Protein AF-A0A4U1ESX0-F1 (afdb_monomer_lite)

Organism: Monodon monoceros (NCBI:txid40151)

pLDDT: mean 81.57, std 20.62, range [23.8, 97.75]

Foldseek 3Di:
DPPVPQQLADDPVVLVVLVVCLVVLLPDQEAEEELAAAPVCAPHVSLLSNQLNRLVSRQVSQPSNDDQFRHAYEYEYAQAHPPDLHGHDLNSCCSHVFNNLQQFHAEYEHDDDCPCVPDPVSVVVVVCSCLDSVLVSQQFQQVLQCLQLVLQQVLFWTKYFPDSPDPDTSGQDPQWDWDQPPVRRIHTHDDPVSSVVSNVSSVVTIWTRGDRQFDDRRRPDGDVCVVVVVDDPPDPPPPPPPPDDDDPDDDPPPPDPSSSSGYHYHYDDDDDD

Structure (mmCIF, N/CA/C/O backbone):
data_AF-A0A4U1ESX0-F1
#
_entry.id   AF-A0A4U1ESX0-F1
#
loop_
_atom_site.group_PDB
_atom_site.id
_atom_site.type_symbol
_atom_site.label_atom_id
_atom_site.label_alt_id
_atom_site.label_comp_id
_atom_site.label_asym_id
_atom_site.label_entity_id
_atom_site.label_seq_id
_atom_site.pdbx_PDB_ins_code
_atom_site.Cartn_x
_atom_site.Cartn_y
_atom_site.Cartn_z
_atom_site.occupancy
_atom_site.B_iso_or_equiv
_atom_site.auth_seq_id
_atom_site.auth_comp_id
_atom_site.auth_asym_id
_atom_site.auth_atom_id
_atom_site.pdbx_PDB_model_num
ATOM 1 N N . VAL A 1 1 ? -11.125 -20.740 3.601 1.00 57.16 1 VAL A N 1
ATOM 2 C CA . VAL A 1 1 ? -9.641 -20.743 3.659 1.00 57.16 1 VAL A CA 1
ATOM 3 C C . VAL A 1 1 ? -9.204 -21.792 4.667 1.00 57.16 1 VAL A C 1
ATOM 5 O O . VAL A 1 1 ? -9.626 -21.682 5.809 1.00 57.16 1 VAL A O 1
ATOM 8 N N . ASN A 1 2 ? -8.415 -22.804 4.280 1.00 61.84 2 ASN A N 1
ATOM 9 C CA . ASN A 1 2 ? -7.801 -23.701 5.267 1.00 61.84 2 ASN A CA 1
ATOM 10 C C . ASN A 1 2 ? -6.739 -22.900 6.048 1.00 61.84 2 ASN A C 1
ATOM 12 O O . ASN A 1 2 ? -5.761 -22.454 5.443 1.00 61.84 2 ASN A O 1
ATOM 16 N N . PRO A 1 3 ? -6.902 -22.684 7.364 1.00 61.53 3 PRO A N 1
ATOM 17 C CA . PRO A 1 3 ? -5.999 -21.831 8.126 1.00 61.53 3 PRO A CA 1
ATOM 18 C C . PRO A 1 3 ? -4.562 -22.371 8.215 1.00 61.53 3 PRO A C 1
ATOM 20 O O . PRO A 1 3 ? -3.657 -21.577 8.454 1.00 61.53 3 PRO A O 1
ATOM 23 N N . GLN A 1 4 ? -4.342 -23.677 8.057 1.00 68.19 4 GLN A N 1
ATOM 24 C CA . GLN A 1 4 ? -3.029 -24.315 8.235 1.00 68.19 4 GLN A CA 1
ATOM 25 C C . GLN A 1 4 ? -2.123 -24.160 7.002 1.00 68.19 4 GLN A C 1
ATOM 27 O O . GLN A 1 4 ? -0.908 -24.072 7.131 1.00 68.19 4 GLN A O 1
ATOM 32 N N . THR A 1 5 ? -2.704 -24.074 5.803 1.00 82.12 5 THR A N 1
ATOM 33 C CA . THR A 1 5 ? -1.959 -24.064 4.530 1.00 82.12 5 THR A CA 1
ATOM 34 C C . THR A 1 5 ? -2.026 -22.725 3.797 1.00 82.12 5 THR A C 1
ATOM 36 O O . THR A 1 5 ? -1.540 -22.599 2.675 1.00 82.12 5 THR A O 1
ATOM 39 N N . TYR A 1 6 ? -2.625 -21.702 4.412 1.00 86.62 6 TYR A N 1
ATOM 40 C CA . TYR A 1 6 ? -2.806 -20.407 3.768 1.00 86.62 6 TYR A CA 1
ATOM 41 C C . TYR A 1 6 ? -1.484 -19.640 3.634 1.00 86.62 6 TYR A C 1
ATOM 43 O O . TYR A 1 6 ? -0.959 -19.069 4.595 1.00 86.62 6 TYR A O 1
ATOM 51 N N . THR A 1 7 ? -0.960 -19.605 2.411 1.00 90.25 7 THR A N 1
ATOM 52 C CA . THR A 1 7 ? 0.259 -18.867 2.055 1.00 90.25 7 THR A CA 1
ATOM 53 C C . THR A 1 7 ? -0.024 -17.426 1.639 1.00 90.25 7 THR A C 1
ATOM 55 O O . THR A 1 7 ? 0.881 -16.605 1.695 1.00 90.25 7 THR A O 1
ATOM 58 N N . GLY A 1 8 ? -1.261 -17.119 1.236 1.00 91.25 8 GLY A N 1
ATOM 59 C CA . GLY A 1 8 ? -1.665 -15.843 0.638 1.00 91.25 8 GLY A CA 1
ATOM 60 C C . GLY A 1 8 ? -1.336 -15.700 -0.847 1.00 91.25 8 GLY A C 1
ATOM 61 O O . GLY A 1 8 ? -1.942 -14.858 -1.499 1.00 91.25 8 GLY A O 1
ATOM 62 N N . LYS A 1 9 ? -0.444 -16.535 -1.395 1.00 93.12 9 LYS A N 1
ATOM 63 C CA . LYS A 1 9 ? -0.059 -16.499 -2.811 1.00 93.12 9 LYS A CA 1
ATOM 64 C C . LYS A 1 9 ? -1.271 -16.703 -3.719 1.00 93.12 9 LYS A C 1
ATOM 66 O O . LYS A 1 9 ? -2.124 -17.546 -3.437 1.00 93.12 9 LYS A O 1
ATOM 71 N N . CYS A 1 10 ? -1.308 -15.960 -4.822 1.00 93.00 10 CYS A N 1
ATOM 72 C CA . CYS A 1 10 ? -2.262 -16.203 -5.897 1.00 93.00 10 CYS A CA 1
ATOM 73 C C . CYS A 1 10 ? -2.046 -17.619 -6.466 1.00 93.00 10 CYS A C 1
ATOM 75 O O . CYS A 1 10 ? -0.890 -18.006 -6.672 1.00 93.00 10 CYS A O 1
ATOM 77 N N . PRO A 1 11 ? -3.115 -18.404 -6.699 1.00 94.62 11 PRO A N 1
ATOM 78 C CA . PRO A 1 11 ? -3.005 -19.680 -7.401 1.00 94.62 11 PRO A CA 1
ATOM 79 C C . PRO A 1 11 ? -2.348 -19.503 -8.775 1.00 94.62 11 PRO A C 1
ATOM 81 O O . PRO A 1 11 ? -2.562 -18.485 -9.433 1.00 94.62 11 PRO A O 1
ATOM 84 N N . SER A 1 12 ? -1.572 -20.495 -9.223 1.00 94.69 12 SER A N 1
ATOM 85 C CA . SER A 1 12 ? -0.887 -20.457 -10.526 1.00 94.69 12 SER A CA 1
ATOM 86 C C . SER A 1 12 ? -1.850 -20.218 -11.682 1.00 94.69 12 SER A C 1
ATOM 88 O O . SER A 1 12 ? -1.549 -19.445 -12.585 1.00 94.69 12 SER A O 1
ATOM 90 N N . ASP A 1 13 ? -3.024 -20.838 -11.614 1.00 96.50 13 ASP A N 1
ATOM 91 C CA . ASP A 1 13 ? -4.015 -20.794 -12.685 1.00 96.50 13 ASP A CA 1
ATOM 92 C C . ASP A 1 13 ? -4.651 -19.402 -12.785 1.00 96.50 13 ASP A C 1
ATOM 94 O O . ASP A 1 13 ? -4.952 -18.945 -13.881 1.00 96.50 13 ASP A O 1
ATOM 98 N N . GLU A 1 14 ? -4.765 -18.681 -11.664 1.00 95.94 14 GLU A N 1
ATOM 99 C CA . GLU A 1 14 ? -5.244 -17.292 -11.632 1.00 95.94 14 GLU A CA 1
ATOM 100 C C . GLU A 1 14 ? -4.209 -16.334 -12.232 1.00 95.94 14 GLU A C 1
ATOM 102 O O . GLU A 1 14 ? -4.559 -15.461 -13.023 1.00 95.94 14 GLU A O 1
ATOM 107 N N . ILE A 1 15 ? -2.923 -16.523 -11.907 1.00 96.75 15 ILE A N 1
ATOM 108 C CA . ILE A 1 15 ? -1.820 -15.758 -12.514 1.00 96.75 15 ILE A CA 1
ATOM 109 C C . ILE A 1 15 ? -1.809 -15.991 -14.030 1.00 96.75 15 ILE A C 1
ATOM 111 O O . ILE A 1 15 ? -1.785 -15.034 -14.802 1.00 96.75 15 ILE A O 1
ATOM 115 N N . PHE A 1 16 ? -1.912 -17.253 -14.457 1.00 97.31 16 PHE A N 1
ATOM 116 C CA . PHE A 1 16 ? -1.978 -17.614 -15.869 1.00 97.31 16 PHE A CA 1
ATOM 117 C C . PHE A 1 16 ? -3.190 -16.983 -16.568 1.00 97.31 16 PHE A C 1
ATOM 119 O O . PHE A 1 16 ? -3.042 -16.398 -17.640 1.00 97.31 16 PHE A O 1
ATOM 126 N N . CYS A 1 17 ? -4.381 -17.044 -15.963 1.00 97.25 17 CYS A N 1
ATOM 127 C CA . CYS A 1 17 ? -5.576 -16.393 -16.503 1.00 97.25 17 CYS A CA 1
ATOM 128 C C . CYS A 1 17 ? -5.393 -14.875 -16.636 1.00 97.25 17 CYS A C 1
ATOM 130 O O . CYS A 1 17 ? -5.800 -14.302 -17.647 1.00 97.25 17 CYS A O 1
ATOM 132 N N . ASN A 1 18 ? -4.756 -14.222 -15.657 1.00 97.25 18 ASN A N 1
ATOM 133 C CA . ASN A 1 18 ? -4.463 -12.793 -15.738 1.00 97.25 18 ASN A CA 1
ATOM 134 C C . ASN A 1 18 ? -3.494 -12.469 -16.882 1.00 97.25 18 ASN A C 1
ATOM 136 O O . ASN A 1 18 ? -3.680 -11.453 -17.550 1.00 97.25 18 ASN A O 1
ATOM 140 N N . ASP A 1 19 ? -2.511 -13.326 -17.162 1.00 97.31 19 ASP A N 1
ATOM 141 C CA . ASP A 1 19 ? -1.578 -13.133 -18.282 1.00 97.31 19 ASP A CA 1
ATOM 142 C C . ASP A 1 19 ? -2.294 -13.189 -19.643 1.00 97.31 19 ASP A C 1
ATOM 144 O O . ASP A 1 19 ? -1.998 -12.400 -20.541 1.00 97.31 19 ASP A O 1
ATOM 148 N N . GLN A 1 20 ? -3.324 -14.034 -19.781 1.00 97.75 20 GLN A N 1
ATOM 149 C CA . GLN A 1 20 ? -4.147 -14.105 -21.002 1.00 97.75 20 GLN A CA 1
ATOM 150 C C . GLN A 1 20 ? -5.000 -12.845 -21.247 1.00 97.75 20 GLN A C 1
ATOM 152 O O . GLN A 1 20 ? -5.565 -12.660 -22.328 1.00 97.75 20 GLN A O 1
ATOM 157 N N . LEU A 1 21 ? -5.099 -11.948 -20.263 1.00 96.88 21 LEU A N 1
ATOM 158 C CA . LEU A 1 21 ? -5.862 -10.703 -20.350 1.00 96.88 21 LEU A CA 1
ATOM 159 C C . LEU A 1 21 ? -5.001 -9.490 -20.739 1.00 96.88 21 LEU A C 1
ATOM 161 O O . LEU A 1 21 ? -5.467 -8.357 -20.614 1.00 96.88 21 LEU A O 1
ATOM 165 N N . GLN A 1 22 ? -3.793 -9.701 -21.276 1.00 95.00 22 GLN A N 1
ATOM 166 C CA . GLN A 1 22 ? -2.883 -8.632 -21.714 1.00 95.00 22 GLN A CA 1
ATOM 167 C C . GLN A 1 22 ? -3.571 -7.551 -22.566 1.00 95.00 22 GLN A C 1
ATOM 169 O O . GLN A 1 22 ? -3.435 -6.358 -22.295 1.00 95.00 22 GLN A O 1
ATOM 174 N N . TRP A 1 23 ? -4.416 -7.959 -23.519 1.00 94.25 23 TRP A N 1
ATOM 175 C CA . TRP A 1 23 ? -5.188 -7.054 -24.384 1.00 94.25 23 TRP A CA 1
ATOM 176 C C . TRP A 1 23 ? -6.056 -6.042 -23.610 1.00 94.25 23 TRP A C 1
ATOM 178 O O . TRP A 1 23 ? -6.359 -4.951 -24.104 1.00 94.25 23 TRP A O 1
ATOM 188 N N . ARG A 1 24 ? -6.504 -6.412 -22.403 1.00 95.81 24 ARG A N 1
ATOM 189 C CA . ARG A 1 24 ? -7.303 -5.572 -21.507 1.00 95.81 24 ARG A CA 1
ATOM 190 C C . ARG A 1 24 ? -6.409 -4.631 -20.712 1.00 95.81 24 ARG A C 1
ATOM 192 O O . ARG A 1 24 ? -6.763 -3.464 -20.524 1.00 95.81 24 ARG A O 1
ATOM 199 N N . TRP A 1 25 ? -5.268 -5.126 -20.248 1.00 95.62 25 TRP A N 1
ATOM 200 C CA . TRP A 1 25 ? -4.316 -4.358 -19.451 1.00 95.62 25 TRP A CA 1
ATOM 201 C C . TRP A 1 25 ? -3.678 -3.236 -20.274 1.00 95.62 25 TRP A C 1
ATOM 203 O O . TRP A 1 25 ? -3.665 -2.096 -19.819 1.00 95.62 25 TRP A O 1
ATOM 213 N N . GLU A 1 26 ? -3.313 -3.500 -21.530 1.00 92.25 26 GLU A N 1
ATOM 214 C CA . GLU A 1 26 ? -2.752 -2.503 -22.461 1.00 92.25 26 GLU A CA 1
ATOM 215 C C . GLU A 1 26 ? -3.690 -1.316 -22.721 1.00 92.25 26 GLU A C 1
ATOM 217 O O . GLU A 1 26 ? -3.260 -0.166 -22.865 1.00 92.25 26 GLU A O 1
ATOM 222 N N . LYS A 1 27 ? -5.000 -1.587 -22.753 1.00 93.25 27 LYS A N 1
ATOM 223 C CA . LYS A 1 27 ? -6.049 -0.572 -22.941 1.00 93.25 27 LYS A CA 1
ATOM 224 C C . LYS A 1 27 ? -6.427 0.147 -21.646 1.00 93.25 27 LYS A C 1
ATOM 226 O O . LYS A 1 27 ? -7.145 1.150 -21.688 1.00 93.25 27 LYS A O 1
ATOM 231 N N . SER A 1 28 ? -5.978 -0.356 -20.500 1.00 92.69 28 SER A N 1
ATOM 232 C CA . SER A 1 28 ? -6.287 0.215 -19.194 1.00 92.69 28 SER A CA 1
ATOM 2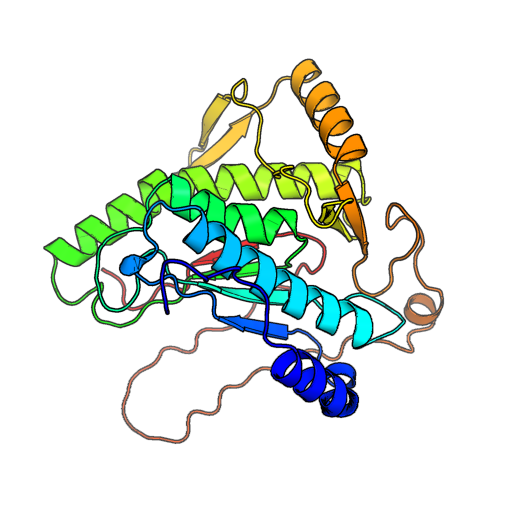33 C C . SER A 1 28 ? -5.412 1.434 -18.899 1.00 92.69 28 SER A C 1
ATOM 235 O O . SER A 1 28 ? -4.305 1.587 -19.406 1.00 92.69 28 SER A O 1
ATOM 237 N N . ARG A 1 29 ? -5.926 2.335 -18.057 1.00 90.31 29 ARG A N 1
ATOM 238 C CA . ARG A 1 29 ? -5.183 3.513 -17.553 1.00 90.31 29 ARG A CA 1
ATOM 239 C C . ARG A 1 29 ? -4.937 3.488 -16.057 1.00 90.31 29 ARG A C 1
ATOM 241 O O . ARG A 1 29 ? -4.254 4.355 -15.525 1.00 90.31 29 ARG A O 1
ATOM 248 N N . ALA A 1 30 ? -5.565 2.534 -15.396 1.00 93.25 30 ALA A N 1
ATOM 249 C CA . ALA A 1 30 ? -5.446 2.244 -13.989 1.00 93.25 30 ALA A CA 1
ATOM 250 C C . ALA A 1 30 ? -5.978 0.831 -13.767 1.00 93.25 30 ALA A C 1
ATOM 252 O O . ALA A 1 30 ? -6.850 0.377 -14.515 1.00 93.25 30 ALA A O 1
ATOM 253 N N . LEU A 1 31 ? -5.488 0.174 -12.725 1.00 94.94 31 LEU A N 1
ATOM 254 C CA . LEU A 1 31 ? -6.052 -1.079 -12.240 1.00 94.94 31 LEU A CA 1
ATOM 255 C C . LEU A 1 31 ? -6.822 -0.807 -10.957 1.00 94.94 31 LEU A C 1
ATOM 257 O O . LEU A 1 31 ? -6.369 -0.038 -10.112 1.00 94.94 31 LEU A O 1
ATOM 261 N N . TYR A 1 32 ? -7.971 -1.453 -10.810 1.00 93.62 32 TYR A N 1
ATOM 262 C CA . TYR A 1 32 ? -8.797 -1.366 -9.614 1.00 93.62 32 TYR A CA 1
ATOM 263 C C . TYR A 1 32 ? -8.918 -2.757 -9.012 1.00 93.62 32 TYR A C 1
ATOM 265 O O . TYR A 1 32 ? -9.360 -3.683 -9.689 1.00 93.62 32 TYR A O 1
ATOM 273 N N . THR A 1 33 ? -8.526 -2.911 -7.752 1.00 93.19 33 THR A N 1
ATOM 274 C CA . THR A 1 33 ? -8.585 -4.201 -7.056 1.00 93.19 33 THR A CA 1
ATOM 275 C C . THR A 1 33 ? -9.196 -4.043 -5.671 1.00 93.19 33 THR A C 1
ATOM 277 O O . THR A 1 33 ? -9.046 -3.001 -5.036 1.00 93.19 33 THR A O 1
ATOM 280 N N . SER A 1 34 ? -9.921 -5.054 -5.202 1.00 92.12 34 SER A N 1
ATOM 281 C CA . SER A 1 34 ? -10.582 -5.039 -3.895 1.00 92.12 34 SER A CA 1
ATOM 282 C C . SER A 1 34 ? -9.755 -5.788 -2.848 1.00 92.12 34 SER A C 1
ATOM 284 O O . SER A 1 34 ? -9.338 -6.932 -3.058 1.00 92.12 34 SER A O 1
ATOM 286 N N . MET A 1 35 ? -9.538 -5.137 -1.705 1.00 91.38 35 MET A N 1
ATOM 287 C CA . MET A 1 35 ? -8.799 -5.642 -0.540 1.00 91.38 35 MET A CA 1
ATOM 288 C C . MET A 1 35 ? -9.654 -5.537 0.724 1.00 91.38 35 MET A C 1
ATOM 290 O O . MET A 1 35 ? -9.236 -4.982 1.737 1.00 91.38 35 MET A O 1
ATOM 294 N N . TYR A 1 36 ? -10.885 -6.037 0.660 1.00 92.50 36 TYR A N 1
ATOM 295 C CA . TYR A 1 36 ? -11.751 -6.075 1.832 1.00 92.50 36 TYR A CA 1
ATOM 296 C C . TYR A 1 36 ? -11.303 -7.198 2.763 1.00 92.50 36 TYR A C 1
ATOM 298 O O . TYR A 1 36 ? -11.247 -8.360 2.358 1.00 92.50 36 TYR A O 1
ATOM 306 N N . LEU A 1 37 ? -10.951 -6.840 3.996 1.00 93.62 37 LEU A N 1
ATOM 307 C CA . LEU A 1 37 ? -10.395 -7.782 4.954 1.00 93.62 37 LEU A CA 1
ATOM 308 C C . LEU A 1 37 ? -11.515 -8.467 5.742 1.00 93.62 37 LEU A C 1
ATOM 310 O O . LEU A 1 37 ? -12.340 -7.810 6.376 1.00 93.62 37 LEU A O 1
ATOM 314 N N . ASP A 1 38 ? -11.537 -9.796 5.713 1.00 92.44 38 ASP A N 1
ATOM 315 C CA . ASP A 1 38 ? -12.465 -10.588 6.517 1.00 92.44 38 ASP A CA 1
ATOM 316 C C . ASP A 1 38 ? -12.028 -10.616 7.989 1.00 92.44 38 ASP A C 1
ATOM 318 O O . ASP A 1 38 ? -10.837 -10.724 8.298 1.00 92.44 38 ASP A O 1
ATOM 322 N N . LYS A 1 39 ? -12.995 -10.556 8.908 1.00 92.25 39 LYS A N 1
ATOM 323 C CA . LYS A 1 39 ? -12.750 -10.595 10.355 1.00 92.25 39 LYS A CA 1
ATOM 324 C C . LYS A 1 39 ? -12.034 -11.871 10.797 1.00 92.25 39 LYS A C 1
ATOM 326 O O . LYS A 1 39 ? -11.294 -11.830 11.775 1.00 92.25 39 LYS A O 1
ATOM 331 N N . ILE A 1 40 ? -12.186 -12.985 10.078 1.00 91.44 40 ILE A N 1
ATOM 332 C CA . ILE A 1 40 ? -11.454 -14.229 10.364 1.00 91.44 40 ILE A CA 1
ATOM 333 C C . ILE A 1 40 ? -9.928 -14.056 10.268 1.00 91.44 40 ILE A C 1
ATOM 335 O O . ILE A 1 40 ? -9.179 -14.844 10.842 1.00 91.44 40 ILE A O 1
ATOM 339 N N . LEU A 1 41 ? -9.458 -13.033 9.544 1.00 92.94 41 LEU A N 1
ATOM 340 C CA . LEU A 1 41 ? -8.039 -12.718 9.379 1.00 92.94 41 LEU A CA 1
ATOM 341 C C . LEU A 1 41 ? -7.538 -11.655 10.361 1.00 92.94 41 LEU A C 1
ATOM 343 O O . LEU A 1 41 ? -6.341 -11.365 10.341 1.00 92.94 41 LEU A O 1
ATOM 347 N N . LYS A 1 42 ? -8.415 -11.095 11.203 1.00 95.06 42 LYS A N 1
ATOM 348 C CA . LYS A 1 42 ? -8.115 -9.984 12.111 1.00 95.06 42 LYS A CA 1
ATOM 349 C C . LYS A 1 42 ? -6.799 -10.186 12.867 1.00 95.06 42 LYS A C 1
ATOM 351 O O . LYS A 1 42 ? -6.619 -11.217 13.513 1.00 95.06 42 LYS A O 1
ATOM 356 N N . SER A 1 43 ? -5.938 -9.167 12.837 1.00 95.75 43 SER A N 1
ATOM 357 C CA . SER A 1 43 ? -4.692 -9.088 13.608 1.00 95.75 43 SER A CA 1
ATOM 358 C C . SER A 1 43 ? -3.844 -10.353 13.476 1.00 95.75 43 SER A C 1
ATOM 360 O O . SER A 1 43 ? -3.445 -10.986 14.453 1.00 95.75 43 SER A O 1
ATOM 362 N N . SER A 1 44 ? -3.651 -10.791 12.233 1.00 94.94 44 SER A N 1
ATOM 363 C CA . SER A 1 44 ? -2.884 -11.994 11.945 1.00 94.94 44 SER A CA 1
ATOM 364 C C . SER A 1 44 ? -1.953 -11.794 10.761 1.00 94.94 44 SER A C 1
ATOM 366 O O . SER A 1 44 ? -2.256 -11.074 9.810 1.00 94.94 44 SER A O 1
ATOM 368 N N . LEU A 1 45 ? -0.862 -12.560 10.736 1.00 93.56 45 LEU A N 1
ATOM 369 C CA . LEU A 1 45 ? 0.033 -12.624 9.575 1.00 93.56 45 LEU A CA 1
ATOM 370 C C . LEU A 1 45 ? -0.678 -13.082 8.291 1.00 93.56 45 LEU A C 1
ATOM 372 O O . LEU A 1 45 ? -0.159 -12.900 7.192 1.00 93.56 45 LEU A O 1
ATOM 376 N N . LYS A 1 46 ? -1.864 -13.692 8.397 1.00 94.06 46 LYS A N 1
ATOM 377 C CA . LYS A 1 46 ? -2.667 -14.072 7.231 1.00 94.06 46 LYS A CA 1
ATOM 378 C C . LYS A 1 46 ? -3.348 -12.863 6.598 1.00 94.06 46 LYS A C 1
ATOM 380 O O . LYS A 1 46 ? -3.478 -12.862 5.380 1.00 94.06 46 LYS A O 1
ATOM 385 N N . ALA A 1 47 ? -3.722 -11.844 7.376 1.00 95.31 47 ALA A N 1
ATOM 386 C CA . ALA A 1 47 ? -4.183 -10.568 6.828 1.00 95.31 47 ALA A CA 1
ATOM 387 C C . ALA A 1 47 ? -3.078 -9.904 6.003 1.00 95.31 47 ALA A C 1
ATOM 389 O O . ALA A 1 47 ? -3.317 -9.543 4.852 1.00 95.31 47 ALA A O 1
ATOM 390 N N . LEU A 1 48 ? -1.854 -9.849 6.545 1.00 95.31 48 LEU A N 1
ATOM 391 C CA . LEU A 1 48 ? -0.687 -9.358 5.810 1.00 95.31 48 LEU A CA 1
ATOM 392 C C . LEU A 1 48 ? -0.489 -10.126 4.503 1.00 95.31 48 LEU A C 1
ATOM 394 O O . LEU A 1 48 ? -0.464 -9.523 3.438 1.00 95.31 48 LEU A O 1
ATOM 398 N N . LYS A 1 49 ? -0.417 -11.460 4.564 1.00 94.62 49 LYS A N 1
ATOM 399 C CA . LYS A 1 49 ? -0.243 -12.306 3.372 1.00 94.62 49 LYS A CA 1
ATOM 400 C C . LYS A 1 49 ? -1.360 -12.106 2.343 1.00 94.62 49 LYS A C 1
ATOM 402 O O . LYS A 1 49 ? -1.073 -12.037 1.152 1.00 94.62 49 LYS A O 1
ATOM 407 N N . PHE A 1 50 ? -2.614 -12.003 2.790 1.00 95.12 50 PHE A N 1
ATOM 408 C CA . PHE A 1 50 ? -3.768 -11.758 1.922 1.00 95.12 50 PHE A CA 1
ATOM 409 C C . PHE A 1 50 ? -3.608 -10.461 1.125 1.00 95.12 50 PHE A C 1
ATOM 411 O O . PHE A 1 50 ? -3.786 -10.472 -0.092 1.00 95.12 50 PHE A O 1
ATOM 418 N N . VAL A 1 51 ? -3.252 -9.360 1.791 1.00 95.69 51 VAL A N 1
ATOM 419 C CA . VAL A 1 51 ? -3.063 -8.067 1.124 1.00 95.69 51 VAL A CA 1
ATOM 420 C C . VAL A 1 51 ? -1.796 -8.085 0.273 1.00 95.69 51 VAL A C 1
ATOM 422 O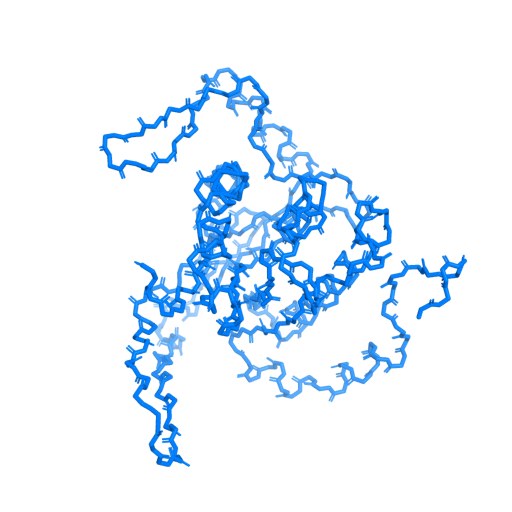 O . VAL A 1 51 ? -1.869 -7.792 -0.917 1.00 95.69 51 VAL A O 1
ATOM 425 N N . HIS A 1 52 ? -0.662 -8.487 0.851 1.00 95.62 52 HIS A N 1
ATOM 426 C CA . HIS A 1 52 ? 0.654 -8.483 0.212 1.00 95.62 52 HIS A CA 1
ATOM 427 C C . HIS A 1 52 ? 0.616 -9.132 -1.175 1.00 95.62 52 HIS A C 1
ATOM 429 O O . HIS A 1 52 ? 0.934 -8.495 -2.177 1.00 95.62 52 HIS A O 1
ATOM 435 N N . TYR A 1 53 ? 0.158 -10.382 -1.271 1.00 95.44 53 TYR A N 1
ATOM 436 C CA . TYR A 1 53 ? 0.192 -11.107 -2.541 1.00 95.44 53 TYR A CA 1
ATOM 437 C C . TYR A 1 53 ? -0.816 -10.589 -3.567 1.00 95.44 53 TYR A C 1
ATOM 439 O O . TYR A 1 53 ? -0.510 -10.575 -4.758 1.00 95.44 53 TYR A O 1
ATOM 447 N N . ARG A 1 54 ? -1.985 -10.102 -3.137 1.00 96.06 54 ARG A N 1
ATOM 448 C CA . ARG A 1 54 ? -2.962 -9.508 -4.060 1.00 96.06 54 ARG A CA 1
ATOM 449 C C . ARG A 1 54 ? -2.486 -8.166 -4.615 1.00 96.06 54 ARG A C 1
ATOM 451 O O . ARG A 1 54 ? -2.701 -7.882 -5.792 1.00 96.06 54 ARG A O 1
ATOM 458 N N . VAL A 1 55 ? -1.832 -7.346 -3.790 1.00 95.94 55 VAL A N 1
ATOM 459 C CA . VAL A 1 55 ? -1.238 -6.082 -4.244 1.00 95.94 55 VAL A CA 1
ATOM 460 C C . VAL A 1 55 ? -0.058 -6.351 -5.163 1.00 95.94 55 VAL A C 1
ATOM 462 O O . VAL A 1 55 ? 0.046 -5.710 -6.202 1.00 95.94 55 VAL A O 1
ATOM 465 N N . ARG A 1 56 ? 0.787 -7.335 -4.844 1.00 95.31 56 ARG A N 1
ATOM 466 C CA . ARG A 1 56 ? 1.895 -7.723 -5.722 1.00 95.31 56 ARG A CA 1
ATOM 467 C C . ARG A 1 56 ? 1.428 -8.220 -7.077 1.00 95.31 56 ARG A C 1
ATOM 469 O O . ARG A 1 56 ? 2.020 -7.827 -8.074 1.00 95.31 56 ARG A O 1
ATOM 476 N N . GLU A 1 57 ? 0.359 -9.007 -7.131 1.00 96.94 57 GLU A N 1
ATOM 477 C CA . GLU A 1 57 ? -0.206 -9.412 -8.417 1.00 96.94 57 GLU A CA 1
ATOM 478 C C . GLU A 1 57 ? -0.748 -8.206 -9.193 1.00 96.94 57 GLU A C 1
ATOM 480 O O . GLU A 1 57 ? -0.451 -8.048 -10.373 1.00 96.94 57 GLU A O 1
ATOM 485 N N . ALA A 1 58 ? -1.457 -7.286 -8.532 1.00 96.81 58 ALA A N 1
ATOM 486 C CA . ALA A 1 58 ? -1.922 -6.065 -9.186 1.00 96.81 58 ALA A CA 1
ATOM 487 C C . ALA A 1 58 ? -0.760 -5.199 -9.712 1.00 96.81 58 ALA A C 1
ATOM 489 O O . ALA A 1 58 ? -0.852 -4.659 -10.812 1.00 96.81 58 ALA A O 1
ATOM 490 N N . MET A 1 59 ? 0.338 -5.085 -8.960 1.00 95.31 59 MET A N 1
ATOM 491 C CA . MET A 1 59 ? 1.536 -4.357 -9.390 1.00 95.31 59 MET A CA 1
ATOM 492 C C . MET A 1 59 ? 2.255 -5.069 -10.543 1.00 95.31 59 MET A C 1
ATOM 494 O O . MET A 1 59 ? 2.630 -4.406 -11.505 1.00 95.31 59 MET A O 1
ATOM 498 N N . ARG A 1 60 ? 2.354 -6.405 -10.521 1.00 95.81 60 ARG A N 1
ATOM 499 C CA . ARG A 1 60 ? 2.907 -7.199 -11.631 1.00 95.81 60 ARG A CA 1
ATOM 500 C C . ARG A 1 60 ? 2.127 -6.966 -12.925 1.00 95.81 60 ARG A C 1
ATOM 502 O O . ARG A 1 60 ? 2.727 -6.710 -13.965 1.00 95.81 60 ARG A O 1
ATOM 509 N N . ILE A 1 61 ? 0.794 -6.996 -12.858 1.00 97.06 61 ILE A N 1
ATOM 510 C CA . ILE A 1 61 ? -0.060 -6.679 -14.011 1.00 97.06 61 ILE A CA 1
ATOM 511 C C . ILE A 1 61 ? 0.122 -5.219 -14.440 1.00 97.06 61 ILE A C 1
ATOM 513 O O . ILE A 1 61 ? 0.180 -4.945 -15.634 1.00 97.06 61 ILE A O 1
ATOM 517 N N . ALA A 1 62 ? 0.258 -4.278 -13.502 1.00 94.88 62 ALA A N 1
ATOM 518 C CA . ALA A 1 62 ? 0.471 -2.865 -13.820 1.00 94.88 62 ALA A CA 1
ATOM 519 C C . ALA A 1 62 ? 1.797 -2.596 -14.547 1.00 94.88 62 ALA A C 1
ATOM 521 O O . ALA A 1 62 ? 1.846 -1.699 -15.389 1.00 94.88 62 ALA A O 1
ATOM 522 N N . GLU A 1 63 ? 2.847 -3.344 -14.207 1.00 92.69 63 GLU A N 1
ATOM 523 C CA . GLU A 1 63 ? 4.163 -3.295 -14.853 1.00 92.69 63 GLU A CA 1
ATOM 524 C C . GLU A 1 63 ? 4.152 -3.980 -16.223 1.00 92.69 63 GLU A C 1
ATOM 526 O O . GLU A 1 63 ? 4.749 -3.477 -17.168 1.00 92.69 63 GLU A O 1
ATOM 531 N N . MET A 1 64 ? 3.442 -5.103 -16.357 1.00 93.88 64 MET A N 1
ATOM 532 C CA . MET A 1 64 ? 3.332 -5.849 -17.616 1.00 93.88 64 MET A CA 1
ATOM 533 C C . MET A 1 64 ? 2.388 -5.185 -18.630 1.00 93.88 64 MET A C 1
ATOM 535 O O . MET A 1 64 ? 2.522 -5.384 -19.838 1.00 93.88 64 MET A O 1
ATOM 539 N N . ALA A 1 65 ? 1.429 -4.387 -18.158 1.00 93.25 65 ALA A N 1
ATOM 540 C CA . ALA A 1 65 ? 0.414 -3.768 -19.000 1.00 93.25 65 ALA A CA 1
ATOM 541 C C . ALA A 1 65 ? 0.998 -2.857 -20.086 1.00 93.25 65 ALA A C 1
ATOM 543 O O . ALA A 1 65 ? 0.394 -2.726 -21.150 1.00 93.25 65 ALA A O 1
ATOM 544 N N . ARG A 1 66 ? 2.115 -2.169 -19.810 1.00 85.06 66 ARG A N 1
ATOM 545 C CA . ARG A 1 66 ? 2.723 -1.202 -20.731 1.00 85.06 66 ARG A CA 1
ATOM 546 C C . ARG A 1 66 ? 4.234 -1.093 -20.529 1.00 85.06 66 ARG A C 1
ATOM 548 O O . ARG A 1 66 ? 4.739 -1.297 -19.434 1.00 85.06 66 ARG A O 1
ATOM 555 N N . HIS A 1 67 ? 4.948 -0.690 -21.578 1.00 82.69 67 HIS A N 1
ATOM 556 C CA . HIS A 1 67 ? 6.406 -0.511 -21.539 1.00 82.69 67 HIS A CA 1
ATOM 557 C C . HIS A 1 67 ? 6.857 0.908 -21.155 1.00 82.69 67 HIS A C 1
ATOM 559 O O . HIS A 1 67 ? 8.019 1.111 -20.815 1.00 82.69 67 HIS A O 1
ATOM 565 N N . ASP A 1 68 ? 5.967 1.898 -21.247 1.00 80.06 68 ASP A N 1
ATOM 566 C CA . ASP A 1 68 ? 6.277 3.322 -21.080 1.00 80.06 68 ASP A CA 1
ATOM 567 C C . ASP A 1 68 ? 6.164 3.805 -19.626 1.00 80.06 68 ASP A C 1
ATOM 569 O O . ASP A 1 68 ? 6.910 4.693 -19.212 1.00 80.06 68 ASP A O 1
ATOM 573 N N . TYR A 1 69 ? 5.239 3.245 -18.842 1.00 85.19 69 TYR A N 1
ATOM 574 C CA . TYR A 1 69 ? 5.102 3.506 -17.407 1.00 85.19 69 TYR A CA 1
ATOM 575 C C . TYR A 1 69 ? 4.282 2.414 -16.711 1.00 85.19 69 TYR A C 1
ATOM 577 O O . TYR A 1 69 ? 3.469 1.729 -17.329 1.00 85.19 69 TYR A O 1
ATOM 585 N N . VAL A 1 70 ? 4.436 2.321 -15.388 1.00 89.81 70 VAL A N 1
ATOM 586 C CA . VAL A 1 70 ? 3.646 1.414 -14.544 1.00 89.81 70 VAL A CA 1
ATOM 587 C C . VAL A 1 70 ? 2.258 2.004 -14.304 1.00 89.81 70 VAL A C 1
ATOM 589 O O . VAL A 1 70 ? 2.136 3.120 -13.779 1.00 89.81 70 VAL A O 1
ATOM 592 N N . LEU A 1 71 ? 1.202 1.256 -14.640 1.00 90.88 71 LEU A N 1
ATOM 593 C CA . LEU A 1 71 ? -0.169 1.719 -14.418 1.00 90.88 71 LEU A CA 1
ATOM 594 C C . LEU A 1 71 ? -0.416 2.059 -12.933 1.00 90.88 71 LEU A C 1
ATOM 596 O O . LEU A 1 71 ? 0.039 1.350 -12.033 1.00 90.88 71 LEU A O 1
ATOM 600 N N . PRO A 1 72 ? -1.165 3.131 -12.623 1.00 93.50 72 PRO A N 1
ATOM 601 C CA . PRO A 1 72 ? -1.585 3.382 -11.253 1.00 93.50 72 PRO A CA 1
ATOM 602 C C . PRO A 1 72 ? -2.540 2.275 -10.782 1.00 93.50 72 PRO A C 1
ATOM 604 O O . PRO A 1 72 ? -3.569 2.017 -11.408 1.00 93.50 72 PRO A O 1
ATOM 607 N N . VAL A 1 73 ? -2.211 1.649 -9.653 1.00 95.19 73 VAL A N 1
ATOM 608 C CA . VAL A 1 73 ? -3.085 0.685 -8.972 1.00 95.19 73 VAL A CA 1
ATOM 609 C C . VAL A 1 73 ? -3.879 1.401 -7.885 1.00 95.19 73 VAL A C 1
ATOM 611 O O . VAL A 1 73 ? -3.310 2.070 -7.014 1.00 95.19 73 VAL A O 1
ATOM 614 N N . PHE A 1 74 ? -5.197 1.253 -7.941 1.00 94.81 74 PHE A N 1
ATOM 615 C CA . PHE A 1 74 ? -6.150 1.768 -6.974 1.00 94.81 74 PHE A CA 1
ATOM 616 C C . PHE A 1 74 ? -6.800 0.614 -6.219 1.00 94.81 74 PHE A C 1
ATOM 618 O O . PHE A 1 74 ? -7.335 -0.323 -6.810 1.00 94.81 74 PHE A O 1
ATOM 625 N N . ILE A 1 75 ? -6.752 0.686 -4.896 1.00 94.62 75 ILE A N 1
ATOM 626 C CA . ILE A 1 75 ? -7.286 -0.354 -4.027 1.00 94.62 75 ILE A CA 1
ATOM 627 C C . ILE A 1 75 ? -8.588 0.123 -3.411 1.00 94.62 75 ILE A C 1
ATOM 629 O O . ILE A 1 75 ? -8.609 1.107 -2.676 1.00 94.62 75 ILE A O 1
ATOM 633 N N . PHE A 1 76 ? -9.662 -0.613 -3.660 1.00 92.06 76 PHE A N 1
ATOM 634 C CA . PHE A 1 76 ? -10.874 -0.506 -2.867 1.00 92.06 76 PHE A CA 1
ATOM 635 C C . PHE A 1 76 ? -10.669 -1.250 -1.554 1.00 92.06 76 PHE A C 1
ATOM 637 O O . PHE A 1 76 ? -10.403 -2.453 -1.542 1.00 92.06 76 PHE A O 1
ATOM 644 N N . SER A 1 77 ? -10.793 -0.530 -0.446 1.00 91.06 77 SER A N 1
ATOM 645 C CA . SER A 1 77 ? -10.722 -1.092 0.899 1.00 91.06 77 SER A CA 1
ATOM 646 C C . SER A 1 77 ? -11.862 -0.554 1.763 1.00 91.06 77 SER A C 1
ATOM 648 O O . SER A 1 77 ? -12.636 0.301 1.329 1.00 91.06 77 SER A O 1
ATOM 650 N N . ARG A 1 78 ? -11.969 -1.086 2.976 1.00 88.50 78 ARG A N 1
ATOM 651 C CA . ARG A 1 78 ? -12.964 -0.733 3.983 1.00 88.50 78 ARG A CA 1
ATOM 652 C C . ARG A 1 78 ? -12.258 -0.328 5.273 1.00 88.50 78 ARG A C 1
ATOM 654 O O . ARG A 1 78 ? -11.330 -1.028 5.677 1.00 88.50 78 ARG A O 1
ATOM 661 N N . PRO A 1 79 ? -12.647 0.766 5.946 1.00 88.25 79 PRO A N 1
ATOM 662 C CA . PRO A 1 79 ? -12.253 1.022 7.331 1.00 88.25 79 PRO A CA 1
ATOM 663 C C . PRO A 1 79 ? -12.732 -0.040 8.337 1.00 88.25 79 PRO A C 1
ATOM 665 O O . PRO A 1 79 ? -12.237 -0.049 9.466 1.00 88.25 79 PRO A O 1
ATOM 668 N N . PHE A 1 80 ? -13.657 -0.922 7.946 1.00 89.69 80 PHE A N 1
ATOM 669 C CA . PHE A 1 80 ? -14.224 -1.986 8.781 1.00 89.69 80 PHE A CA 1
ATOM 670 C C . PHE A 1 80 ? -13.999 -3.373 8.164 1.00 89.69 80 PHE A C 1
ATOM 672 O O . PHE A 1 80 ? -13.808 -3.504 6.952 1.00 89.69 80 PHE A O 1
ATOM 679 N N . TYR A 1 81 ? -14.025 -4.426 8.983 1.00 91.88 81 TYR A N 1
ATOM 680 C CA . TYR A 1 81 ? -13.952 -5.791 8.454 1.00 91.88 81 TYR A CA 1
ATOM 681 C C . TYR A 1 81 ? -15.230 -6.153 7.677 1.00 91.88 81 TYR A C 1
ATOM 683 O O . TYR A 1 81 ? -16.315 -5.626 7.925 1.00 91.88 81 TYR A O 1
ATOM 691 N N . LEU A 1 82 ? -15.120 -7.099 6.741 1.00 88.50 82 LEU A N 1
ATOM 692 C CA . LEU A 1 82 ? -16.261 -7.570 5.954 1.00 88.50 82 LEU A CA 1
ATOM 693 C C . LEU A 1 82 ? -17.431 -8.036 6.831 1.00 88.50 82 LEU A C 1
ATOM 695 O O . LEU A 1 82 ? -17.248 -8.715 7.842 1.00 88.50 82 LEU A O 1
ATOM 699 N N . HIS A 1 83 ? -18.642 -7.686 6.387 1.00 82.00 83 HIS A N 1
ATOM 700 C CA . HIS A 1 83 ? -19.916 -8.076 7.000 1.00 82.00 83 HIS A CA 1
ATOM 701 C C . HIS A 1 83 ? -20.059 -7.679 8.478 1.00 82.00 83 HIS A C 1
ATOM 703 O O . HIS A 1 83 ? -20.815 -8.300 9.221 1.00 82.00 83 HIS A O 1
ATOM 709 N N . ASN A 1 84 ? -19.334 -6.649 8.922 1.00 79.69 84 ASN A N 1
ATOM 710 C CA . ASN A 1 84 ? -19.486 -6.086 10.255 1.00 79.69 84 ASN A CA 1
ATOM 711 C C . ASN A 1 84 ? -19.111 -4.593 10.302 1.00 79.69 84 ASN A C 1
ATOM 713 O O . ASN A 1 84 ? -18.575 -4.019 9.354 1.00 79.69 84 ASN A O 1
ATOM 717 N N . ILE A 1 85 ? -19.419 -3.968 11.439 1.00 83.94 85 ILE A N 1
ATOM 718 C CA . ILE A 1 85 ? -19.095 -2.566 11.750 1.00 83.94 85 ILE A CA 1
ATOM 719 C C . ILE A 1 85 ? -17.873 -2.437 12.666 1.00 83.94 85 ILE A C 1
ATOM 721 O O . ILE A 1 85 ? -17.631 -1.388 13.262 1.00 83.94 85 ILE A O 1
ATOM 725 N N . GLU A 1 86 ? -17.114 -3.519 12.833 1.00 90.62 86 GLU A N 1
ATOM 726 C CA . GLU A 1 86 ? -15.916 -3.508 13.654 1.00 90.62 86 GLU A CA 1
ATOM 727 C C . GLU A 1 86 ? -14.773 -2.878 12.865 1.00 90.62 86 GLU A C 1
ATOM 729 O O . GLU A 1 86 ? -14.423 -3.322 11.771 1.00 90.62 86 GLU A O 1
ATOM 734 N N . ALA A 1 87 ? -14.213 -1.807 13.419 1.00 91.94 87 ALA A N 1
ATOM 735 C CA . ALA A 1 87 ? -13.143 -1.070 12.772 1.00 91.94 87 ALA A CA 1
ATOM 736 C C . ALA A 1 87 ? -11.868 -1.912 12.691 1.00 91.94 87 ALA A C 1
ATOM 738 O O . ALA A 1 87 ? -11.564 -2.678 13.612 1.00 91.94 87 ALA A O 1
ATOM 739 N N . LEU A 1 88 ? -11.104 -1.729 11.612 1.00 94.69 88 LEU A N 1
ATOM 740 C CA . LEU A 1 88 ? -9.801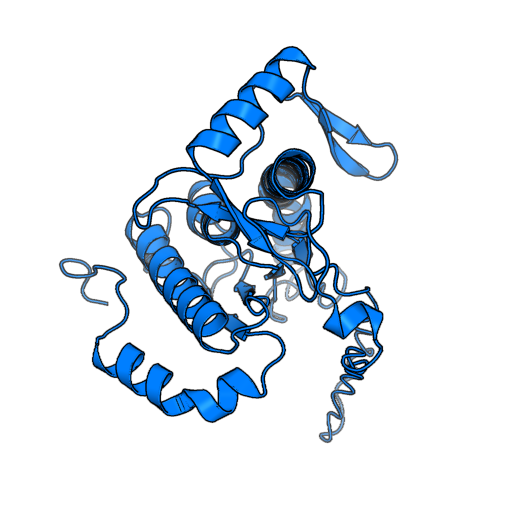 -2.370 11.471 1.00 94.69 88 LEU A CA 1
ATOM 741 C C . LEU A 1 88 ? -8.902 -2.027 12.664 1.00 94.69 88 LEU A C 1
ATOM 743 O O . LEU A 1 88 ? -8.820 -0.873 13.101 1.00 94.69 88 LEU A O 1
ATOM 747 N N . SER A 1 89 ? -8.207 -3.040 13.183 1.00 96.38 89 SER A N 1
ATOM 748 C CA . SER A 1 89 ? -7.204 -2.840 14.225 1.00 96.38 89 SER A CA 1
ATOM 749 C C . SER A 1 89 ? -6.045 -1.980 13.707 1.00 96.38 89 SER A C 1
ATOM 751 O O . SER A 1 89 ? -5.828 -1.841 12.503 1.00 96.38 89 SER A O 1
ATOM 753 N N . GLN A 1 90 ? -5.254 -1.409 14.619 1.00 95.75 90 GLN A N 1
ATOM 754 C CA . GLN A 1 90 ? -4.056 -0.655 14.232 1.00 95.75 90 GLN A CA 1
ATOM 755 C C . GLN A 1 90 ? -3.075 -1.516 13.421 1.00 95.75 90 GLN A C 1
ATOM 757 O O . GLN A 1 90 ? -2.427 -1.015 12.506 1.00 95.75 90 GLN A O 1
ATOM 762 N N . GLU A 1 91 ? -2.986 -2.801 13.752 1.00 97.12 91 GLU A N 1
ATOM 763 C CA . GLU A 1 91 ? -2.184 -3.787 13.036 1.00 97.12 91 GLU A CA 1
ATOM 764 C C . GLU A 1 91 ? -2.735 -4.038 11.628 1.00 97.12 91 GLU A C 1
ATOM 766 O O . GLU A 1 91 ? -1.985 -3.991 10.658 1.00 97.12 91 GLU A O 1
ATOM 771 N N . ASP A 1 92 ? -4.050 -4.192 11.472 1.00 97.19 92 ASP A N 1
ATOM 772 C CA . ASP A 1 92 ? -4.632 -4.415 10.149 1.00 97.19 92 ASP A CA 1
ATOM 773 C C . ASP A 1 92 ? -4.670 -3.154 9.285 1.00 97.19 92 ASP A C 1
ATOM 775 O O . ASP A 1 92 ? -4.619 -3.260 8.062 1.00 97.19 92 ASP A O 1
ATOM 779 N N . LEU A 1 93 ? -4.655 -1.951 9.869 1.00 96.44 93 LEU A N 1
ATOM 780 C CA . LEU A 1 93 ? -4.345 -0.727 9.122 1.00 96.44 93 LEU A CA 1
ATOM 781 C C . LEU A 1 93 ? -2.925 -0.782 8.535 1.00 96.44 93 LEU A C 1
ATOM 783 O O . LEU A 1 93 ? -2.718 -0.349 7.400 1.00 96.44 93 LEU A O 1
ATOM 787 N N . VAL A 1 94 ? -1.961 -1.357 9.264 1.00 96.94 94 VAL A N 1
ATOM 788 C CA . VAL A 1 94 ? -0.603 -1.591 8.749 1.00 96.94 94 VAL A CA 1
ATOM 789 C C . VAL A 1 94 ? -0.603 -2.647 7.653 1.00 96.94 94 VAL A C 1
ATOM 791 O O . VAL A 1 94 ? -0.090 -2.376 6.569 1.00 96.94 94 VAL A O 1
ATOM 794 N N . HIS A 1 95 ? -1.245 -3.791 7.880 1.00 96.50 95 HIS A N 1
ATOM 795 C CA . HIS A 1 95 ? -1.332 -4.869 6.895 1.00 96.50 95 HIS A CA 1
ATOM 796 C C . HIS A 1 95 ? -2.128 -4.503 5.637 1.00 96.50 95 HIS A C 1
ATOM 798 O O . HIS A 1 95 ? -1.939 -5.135 4.606 1.00 96.50 95 HIS A O 1
ATOM 804 N N . THR A 1 96 ? -3.016 -3.507 5.697 1.00 95.88 96 THR A N 1
ATOM 805 C CA . THR A 1 96 ? -3.810 -3.047 4.547 1.00 95.88 96 THR A CA 1
ATOM 806 C C . THR A 1 96 ? -3.204 -1.797 3.914 1.00 95.88 96 THR A C 1
ATOM 808 O O . THR A 1 96 ? -2.571 -1.866 2.861 1.00 95.88 96 THR A O 1
ATOM 811 N N . VAL A 1 97 ? -3.383 -0.639 4.552 1.00 95.88 97 VAL A N 1
ATOM 812 C CA . VAL A 1 97 ? -2.976 0.671 4.033 1.00 95.88 97 VAL A CA 1
ATOM 813 C C . VAL A 1 97 ? -1.457 0.802 3.991 1.00 95.88 97 VAL A C 1
ATOM 815 O O . VAL A 1 97 ? -0.919 1.286 2.996 1.00 95.88 97 VAL A O 1
ATOM 818 N N . GLY A 1 98 ? -0.767 0.361 5.045 1.00 96.06 98 GLY A N 1
ATOM 819 C CA . GLY A 1 98 ? 0.693 0.411 5.114 1.00 96.06 98 GLY A CA 1
ATOM 820 C C . GLY A 1 98 ? 1.352 -0.458 4.053 1.00 96.06 98 GLY A C 1
ATOM 821 O O . GLY A 1 98 ? 2.201 0.027 3.308 1.00 96.06 98 GLY A O 1
ATOM 822 N N . GLU A 1 99 ? 0.921 -1.713 3.971 1.00 96.88 99 GLU A N 1
ATOM 823 C CA . GLU A 1 99 ? 1.463 -2.709 3.047 1.00 96.88 99 GLU A CA 1
ATOM 824 C C . GLU A 1 99 ? 1.297 -2.256 1.607 1.00 96.88 99 GLU A C 1
ATOM 826 O O . GLU A 1 99 ? 2.243 -2.204 0.823 1.00 96.88 99 GLU A O 1
ATOM 831 N N . SER A 1 100 ? 0.086 -1.825 1.277 1.00 96.19 100 SER A N 1
ATOM 832 C CA . SER A 1 100 ? -0.213 -1.442 -0.086 1.00 96.19 100 SER A CA 1
ATOM 833 C C . SER A 1 100 ? 0.560 -0.176 -0.500 1.00 96.19 100 SER A C 1
ATOM 835 O O . SER A 1 100 ? 1.007 -0.073 -1.643 1.00 96.19 100 SER A O 1
ATOM 837 N N . ALA A 1 101 ? 0.793 0.765 0.428 1.00 96.12 101 ALA A N 1
ATOM 838 C CA . ALA A 1 101 ? 1.617 1.948 0.176 1.00 96.12 101 ALA A CA 1
ATOM 839 C C . ALA A 1 101 ? 3.094 1.581 -0.013 1.00 96.12 101 ALA A C 1
ATOM 841 O O . ALA A 1 101 ? 3.746 2.131 -0.899 1.00 96.12 101 ALA A O 1
ATOM 842 N N . ALA A 1 102 ? 3.609 0.646 0.789 1.00 96.69 102 ALA A N 1
ATOM 843 C CA . ALA A 1 102 ? 4.979 0.161 0.673 1.00 96.69 102 ALA A CA 1
ATOM 844 C C . ALA A 1 102 ? 5.231 -0.546 -0.670 1.00 96.69 102 ALA A C 1
ATOM 846 O O . ALA A 1 102 ? 6.305 -0.398 -1.246 1.00 96.69 102 ALA A O 1
ATOM 847 N N . LEU A 1 103 ? 4.226 -1.233 -1.215 1.00 96.19 103 LEU A N 1
ATOM 848 C CA . LEU A 1 103 ? 4.281 -1.896 -2.522 1.00 96.19 103 LEU A CA 1
ATOM 849 C C . LEU A 1 103 ? 4.081 -0.949 -3.725 1.00 96.19 103 LEU A C 1
ATOM 851 O O . LEU A 1 103 ? 4.034 -1.404 -4.864 1.00 96.19 103 LEU A O 1
ATOM 855 N N . GLY A 1 104 ? 3.981 0.369 -3.514 1.00 94.56 104 GLY A N 1
ATOM 856 C CA . GLY A 1 104 ? 3.978 1.354 -4.605 1.00 94.56 104 GLY A CA 1
ATOM 857 C C . GLY A 1 104 ? 2.618 1.624 -5.258 1.00 94.56 104 GLY A C 1
ATOM 858 O O . GLY A 1 104 ? 2.559 2.230 -6.342 1.00 94.56 104 GLY A O 1
ATOM 859 N N . MET A 1 105 ? 1.515 1.236 -4.606 1.00 94.25 105 MET A N 1
ATOM 860 C CA . MET A 1 105 ? 0.168 1.569 -5.080 1.00 94.25 105 MET A CA 1
ATOM 861 C C . MET A 1 105 ? -0.031 3.088 -5.222 1.00 94.25 105 MET A C 1
ATOM 863 O O . MET A 1 105 ? 0.611 3.896 -4.545 1.00 94.25 105 MET A O 1
ATOM 867 N N . ALA A 1 106 ? -0.988 3.498 -6.054 1.00 93.88 106 ALA A N 1
ATOM 868 C CA . ALA A 1 106 ? -1.282 4.913 -6.263 1.00 93.88 106 ALA A CA 1
ATOM 869 C C . ALA A 1 106 ? -2.316 5.468 -5.272 1.00 93.88 106 ALA A C 1
ATOM 871 O O . ALA A 1 106 ? -2.162 6.588 -4.784 1.00 93.88 106 ALA A O 1
ATOM 872 N N . ARG A 1 107 ? -3.379 4.719 -4.961 1.00 91.62 107 ARG A N 1
ATOM 873 C CA . ARG A 1 107 ? -4.447 5.202 -4.071 1.00 91.62 107 ARG A CA 1
ATOM 874 C C . ARG A 1 107 ? -5.151 4.060 -3.354 1.00 91.62 107 ARG A C 1
ATOM 876 O O . ARG A 1 107 ? -5.359 3.009 -3.950 1.00 91.62 107 ARG A O 1
ATOM 883 N N . ILE A 1 108 ? -5.595 4.312 -2.126 1.00 92.56 108 ILE A N 1
ATOM 884 C CA . ILE A 1 108 ? -6.677 3.544 -1.503 1.00 92.56 108 ILE A CA 1
ATOM 885 C C . ILE A 1 108 ? -7.942 4.382 -1.502 1.00 92.56 108 ILE A C 1
ATOM 887 O O . ILE A 1 108 ? -7.930 5.544 -1.098 1.00 92.56 108 ILE A O 1
ATOM 891 N N . ILE A 1 109 ? -9.022 3.754 -1.937 1.00 90.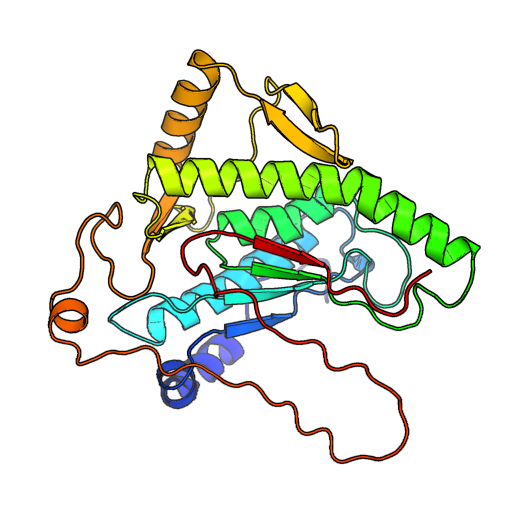19 109 ILE A N 1
ATOM 892 C CA . ILE A 1 109 ? -10.378 4.265 -1.909 1.00 90.19 109 ILE A CA 1
ATOM 893 C C . ILE A 1 109 ? -11.100 3.493 -0.811 1.00 90.19 109 ILE A C 1
ATOM 895 O O . ILE A 1 109 ? -11.368 2.298 -0.943 1.00 90.19 109 ILE A O 1
ATOM 899 N N . LEU A 1 110 ? -11.372 4.177 0.294 1.00 86.44 110 LEU A N 1
ATOM 900 C CA . LEU A 1 110 ? -12.191 3.653 1.373 1.00 86.44 110 LEU A CA 1
ATOM 901 C C . LEU A 1 110 ? -13.656 3.831 0.983 1.00 86.44 110 LEU A C 1
ATOM 903 O O . LEU A 1 110 ? -14.153 4.958 0.924 1.00 86.44 110 LEU A O 1
ATOM 907 N N . TRP A 1 111 ? -14.296 2.711 0.654 1.00 78.25 111 TRP A N 1
ATOM 908 C CA . TRP A 1 111 ? -15.687 2.628 0.221 1.00 78.25 111 TRP A CA 1
ATOM 909 C C . TRP A 1 111 ? -16.509 1.919 1.286 1.00 78.25 111 TRP A C 1
ATOM 911 O O . TRP A 1 111 ? -16.104 0.860 1.760 1.00 78.25 111 TRP A O 1
ATOM 921 N N . GLU A 1 112 ? -17.671 2.470 1.626 1.00 71.44 112 GLU A N 1
ATOM 922 C CA . GLU A 1 112 ? -18.582 1.859 2.589 1.00 71.44 112 GLU A CA 1
ATOM 923 C C . GLU A 1 112 ? -20.033 1.872 2.113 1.00 71.44 112 GLU A C 1
ATOM 925 O O . GLU A 1 112 ? -20.433 2.710 1.302 1.00 71.44 112 GLU A O 1
ATOM 930 N N . GLY A 1 113 ? -20.796 0.900 2.615 1.00 69.56 113 GLY A N 1
ATOM 931 C CA . GLY A 1 113 ? -22.229 0.756 2.370 1.00 69.56 113 GLY A CA 1
ATOM 932 C C . GLY A 1 113 ? -23.085 1.654 3.269 1.00 69.56 113 GLY A C 1
ATOM 933 O O . GLY A 1 113 ? -22.582 2.519 3.987 1.00 69.56 113 GLY A O 1
ATOM 934 N N . TYR A 1 114 ? -24.402 1.478 3.214 1.00 69.50 114 TYR A N 1
ATOM 935 C CA . TYR A 1 114 ? -25.341 2.294 3.991 1.00 69.50 114 TYR A CA 1
ATOM 936 C C . TYR A 1 114 ? -25.363 1.917 5.480 1.00 69.50 114 TYR A C 1
ATOM 938 O O . TYR A 1 114 ? -25.667 2.775 6.311 1.00 69.50 114 TYR A O 1
ATOM 946 N N . GLU A 1 115 ? -24.937 0.693 5.815 1.00 70.56 115 GLU A N 1
ATOM 947 C CA . GLU A 1 115 ? -25.058 0.066 7.139 1.00 70.56 115 GLU A CA 1
ATOM 948 C C . GLU A 1 115 ? -24.350 0.859 8.256 1.00 70.56 115 GLU A C 1
ATOM 950 O O . GLU A 1 115 ? -24.645 0.739 9.445 1.00 70.56 115 GLU A O 1
ATOM 955 N N . TYR A 1 116 ? -23.411 1.723 7.872 1.00 70.62 116 TYR A N 1
ATOM 956 C CA . TYR A 1 116 ? -22.609 2.572 8.756 1.00 70.62 116 TYR A CA 1
ATOM 957 C C . TYR A 1 116 ? -23.326 3.851 9.201 1.00 70.62 116 TYR A C 1
ATOM 959 O O . TYR A 1 116 ? -22.843 4.556 10.088 1.00 70.62 116 TYR A O 1
ATOM 967 N N . SER A 1 117 ? -24.474 4.143 8.589 1.00 74.62 117 SER A N 1
ATOM 968 C CA . SER A 1 117 ? -25.338 5.287 8.893 1.00 74.62 117 SER A CA 1
ATOM 969 C C . SER A 1 117 ? -26.721 4.879 9.417 1.00 74.62 117 SER A C 1
ATOM 971 O O . SER A 1 117 ? -27.568 5.744 9.619 1.00 74.62 117 SER A O 1
ATOM 973 N N . ASP A 1 118 ? -26.935 3.584 9.678 1.00 79.38 118 ASP A N 1
ATOM 974 C CA . ASP A 1 118 ? -28.243 3.025 10.058 1.00 79.38 118 ASP A CA 1
ATOM 975 C C . ASP A 1 118 ? -28.726 3.468 11.444 1.00 79.38 118 ASP A C 1
ATOM 977 O O . ASP A 1 118 ? -29.926 3.509 11.708 1.00 79.38 118 ASP A O 1
ATOM 981 N N . SER A 1 119 ? -27.802 3.819 12.340 1.00 84.00 119 SER A N 1
ATOM 982 C CA . SER A 1 119 ? -28.124 4.379 13.652 1.00 84.00 119 SER A CA 1
ATOM 983 C C . SER A 1 119 ? -27.173 5.510 14.023 1.00 84.00 119 SER A C 1
ATOM 985 O O . SER A 1 119 ? -26.039 5.600 13.533 1.00 84.00 119 SER A O 1
ATOM 987 N N . LYS A 1 120 ? -27.624 6.368 14.942 1.00 86.56 120 LYS A N 1
ATOM 988 C CA . LYS A 1 120 ? -26.808 7.450 15.500 1.00 86.56 120 LYS A CA 1
ATOM 989 C C . LYS A 1 120 ? -25.560 6.889 16.183 1.00 86.56 120 LYS A C 1
ATOM 991 O O . LYS A 1 120 ? -24.473 7.440 16.035 1.00 86.56 120 LYS A O 1
ATOM 996 N N . GLU A 1 121 ? -25.709 5.784 16.900 1.00 85.69 121 GLU A N 1
ATOM 997 C CA . GLU A 1 121 ? -24.649 5.114 17.646 1.00 85.69 121 GLU A CA 1
ATOM 998 C C . GLU A 1 121 ? -23.582 4.549 16.701 1.00 85.69 121 GLU A C 1
ATOM 1000 O O . GLU A 1 121 ? -22.390 4.815 16.888 1.00 85.69 121 GLU A O 1
ATOM 1005 N N . THR A 1 122 ? -24.004 3.839 15.647 1.00 82.94 122 THR A N 1
ATOM 1006 C CA . THR A 1 122 ? -23.098 3.318 14.612 1.00 82.94 122 THR A CA 1
ATOM 1007 C C . THR A 1 122 ? -22.353 4.463 13.941 1.00 82.94 122 THR A C 1
ATOM 1009 O O . THR A 1 122 ? -21.125 4.418 13.839 1.00 82.94 122 THR A O 1
ATOM 1012 N N . CYS A 1 123 ? -23.057 5.536 13.573 1.00 83.69 123 CYS A N 1
ATOM 1013 C CA . CYS A 1 123 ? -22.399 6.663 12.938 1.00 83.69 123 CYS A CA 1
ATOM 1014 C C . CYS A 1 123 ? -21.367 7.349 13.849 1.00 83.69 123 CYS A C 1
ATOM 1016 O O . CYS A 1 123 ? -20.249 7.636 13.414 1.00 83.69 123 CYS A O 1
ATOM 1018 N N . LEU A 1 124 ? -21.693 7.604 15.119 1.00 86.38 124 LEU A N 1
ATOM 1019 C CA . LEU A 1 124 ? -20.744 8.226 16.050 1.00 86.38 124 LEU A CA 1
ATOM 1020 C C . LEU A 1 124 ? -19.495 7.354 16.250 1.00 86.38 124 LEU A C 1
ATOM 1022 O O . LEU A 1 124 ? -18.382 7.881 16.339 1.00 86.38 124 LEU A O 1
ATOM 1026 N N . SER A 1 125 ? -19.655 6.027 16.263 1.00 84.81 125 SER A N 1
ATOM 1027 C CA . SER A 1 125 ? -18.534 5.082 16.302 1.00 84.81 125 SER A CA 1
ATOM 1028 C C . SER A 1 125 ? -17.648 5.195 15.053 1.00 84.81 125 SER A C 1
ATOM 1030 O O . SER A 1 125 ? -16.427 5.351 15.161 1.00 84.81 125 SER A O 1
ATOM 1032 N N . VAL A 1 126 ? -18.265 5.222 13.867 1.00 84.62 126 VAL A N 1
ATOM 1033 C CA . VAL A 1 126 ? -17.586 5.398 12.573 1.00 84.62 126 VAL A CA 1
ATOM 1034 C C . VAL A 1 126 ? -16.833 6.728 12.530 1.00 84.62 126 VAL A C 1
ATOM 1036 O O . VAL A 1 126 ? -15.647 6.767 12.198 1.00 84.62 126 VAL A O 1
ATOM 1039 N N . GLN A 1 127 ? -17.483 7.821 12.931 1.00 84.62 127 GLN A N 1
ATOM 1040 C CA . GLN A 1 127 ? -16.885 9.151 12.975 1.00 84.62 127 GLN A CA 1
ATOM 1041 C C . GLN A 1 127 ? -15.664 9.185 13.899 1.00 84.62 127 GLN A C 1
ATOM 1043 O O . GLN A 1 127 ? -14.623 9.726 13.518 1.00 84.62 127 GLN A O 1
ATOM 1048 N N . LYS A 1 128 ? -15.762 8.575 15.087 1.00 88.00 128 LYS A N 1
ATOM 1049 C CA . LYS A 1 128 ? -14.660 8.486 16.053 1.00 88.00 128 LYS A CA 1
ATOM 1050 C C . LYS A 1 128 ? -13.480 7.688 15.503 1.00 88.00 128 LYS A C 1
ATOM 1052 O O . LYS A 1 128 ? -12.333 8.067 15.742 1.00 88.00 128 LYS A O 1
ATOM 1057 N N . PHE A 1 129 ? -13.736 6.608 14.765 1.00 88.50 129 PHE A N 1
ATOM 1058 C CA . PHE A 1 129 ? -12.673 5.834 14.128 1.00 88.50 129 PHE A CA 1
ATOM 1059 C C . PHE A 1 129 ? -11.982 6.626 13.012 1.00 88.50 129 PHE A C 1
ATOM 1061 O O . PHE A 1 129 ? -10.753 6.731 13.002 1.00 88.50 129 PHE A O 1
ATOM 1068 N N . ILE A 1 130 ? -12.770 7.244 12.125 1.00 85.75 130 ILE A N 1
ATOM 1069 C CA . ILE A 1 130 ? -12.260 8.043 11.006 1.00 85.75 130 ILE A CA 1
ATOM 1070 C C . ILE A 1 130 ? -11.409 9.205 11.520 1.00 85.75 130 ILE A C 1
ATOM 1072 O O . ILE A 1 130 ? -10.272 9.347 11.093 1.00 85.75 130 ILE A O 1
ATOM 1076 N N . GLN A 1 131 ? -11.919 9.997 12.467 1.00 85.19 131 GLN A N 1
ATOM 1077 C CA . GLN A 1 131 ? -11.217 11.163 13.029 1.00 85.19 131 GLN A CA 1
ATOM 1078 C C . GLN A 1 131 ? -10.113 10.793 14.036 1.00 85.19 131 GLN A C 1
ATOM 1080 O O . GLN A 1 131 ? -9.398 11.664 14.532 1.00 85.19 131 GLN A O 1
ATOM 1085 N N . GLY A 1 132 ? -10.001 9.512 14.387 1.00 87.38 132 GLY A N 1
ATOM 1086 C CA . GLY A 1 132 ? -9.088 9.009 15.401 1.00 87.38 132 GLY A CA 1
ATOM 1087 C C . GLY A 1 132 ? -7.993 8.130 14.790 1.00 87.38 132 GLY A C 1
ATOM 1088 O O . GLY A 1 132 ? -7.066 8.668 14.180 1.00 87.38 132 GLY A O 1
ATOM 1089 N N . PRO A 1 133 ? -8.027 6.799 14.999 1.00 90.25 133 PRO A N 1
ATOM 1090 C CA . PRO A 1 133 ? -6.986 5.890 14.520 1.00 90.25 133 PRO A CA 1
ATOM 1091 C C . PRO A 1 133 ? -6.718 5.987 13.016 1.00 90.25 133 PRO A C 1
ATOM 1093 O O . PRO A 1 133 ? -5.555 6.067 12.614 1.00 90.25 133 PRO A O 1
ATOM 1096 N N . LEU A 1 134 ? -7.774 6.045 12.197 1.00 89.56 134 LEU A N 1
ATOM 1097 C CA . LEU A 1 134 ? -7.627 6.046 10.747 1.00 89.56 134 LEU A CA 1
ATOM 1098 C C . LEU A 1 134 ? -6.941 7.320 10.248 1.00 89.56 134 LEU A C 1
ATOM 1100 O O . LEU A 1 134 ? -5.941 7.209 9.548 1.00 89.56 134 LEU A O 1
ATOM 1104 N N . ASP A 1 135 ? -7.412 8.511 10.634 1.00 87.00 135 ASP A N 1
ATOM 1105 C CA . ASP A 1 135 ? -6.781 9.784 10.243 1.00 87.00 135 ASP A CA 1
ATOM 1106 C C . ASP A 1 135 ? -5.313 9.848 10.693 1.00 87.00 135 ASP A C 1
ATOM 1108 O O . ASP A 1 135 ? -4.415 10.182 9.916 1.00 87.00 135 ASP A O 1
ATOM 1112 N N . ARG A 1 136 ? -5.024 9.419 11.928 1.00 89.50 136 ARG A N 1
ATOM 1113 C CA . ARG A 1 136 ? -3.649 9.386 12.449 1.00 89.50 136 ARG A CA 1
ATOM 1114 C C . ARG A 1 136 ? -2.733 8.480 11.639 1.00 89.50 136 ARG A C 1
ATOM 1116 O O . ARG A 1 136 ? -1.561 8.823 11.463 1.00 89.50 136 ARG A O 1
ATOM 1123 N N . TYR A 1 137 ? -3.234 7.330 11.200 1.00 91.94 137 TYR A N 1
ATOM 1124 C CA . TYR A 1 137 ? -2.464 6.396 10.392 1.00 91.94 137 TYR A CA 1
ATOM 1125 C C . TYR A 1 137 ? -2.345 6.859 8.935 1.00 91.94 137 TYR A C 1
ATOM 1127 O O . TYR A 1 137 ? -1.257 6.825 8.362 1.00 91.94 137 TYR A O 1
ATOM 1135 N N . ALA A 1 138 ? -3.426 7.397 8.371 1.00 91.44 138 ALA A N 1
ATOM 1136 C CA . ALA A 1 138 ? -3.464 7.973 7.035 1.00 91.44 138 ALA A CA 1
ATOM 1137 C C . ALA A 1 138 ? -2.420 9.079 6.874 1.00 91.44 138 ALA A C 1
ATOM 1139 O O . ALA A 1 138 ? -1.611 9.038 5.947 1.00 91.44 138 ALA A O 1
ATOM 1140 N N . VAL A 1 139 ? -2.379 10.041 7.802 1.00 89.38 139 VAL A N 1
ATOM 1141 C CA . VAL A 1 139 ? -1.393 11.129 7.765 1.00 89.38 139 VAL A CA 1
ATOM 1142 C C . VAL A 1 139 ? 0.026 10.600 7.944 1.00 89.38 139 VAL A C 1
ATOM 1144 O O . VAL A 1 139 ? 0.940 11.108 7.296 1.00 89.38 139 VAL A O 1
ATOM 1147 N N . ASN A 1 140 ? 0.225 9.571 8.772 1.00 93.00 140 ASN A N 1
ATOM 1148 C CA . ASN A 1 140 ? 1.527 8.930 8.937 1.00 93.00 140 ASN A CA 1
ATOM 1149 C C . ASN A 1 140 ? 2.044 8.383 7.589 1.00 93.00 140 ASN A C 1
ATOM 1151 O O . ASN A 1 140 ? 3.058 8.856 7.074 1.00 93.00 140 ASN A O 1
ATOM 1155 N N . VAL A 1 141 ? 1.296 7.464 6.974 1.00 94.56 141 VAL A N 1
ATOM 1156 C CA . VAL A 1 141 ? 1.705 6.798 5.727 1.00 94.56 141 VAL A CA 1
ATOM 1157 C C . VAL A 1 141 ? 1.808 7.784 4.562 1.00 94.56 141 VAL A C 1
ATOM 1159 O O . VAL A 1 141 ? 2.789 7.782 3.821 1.00 94.56 141 VAL A O 1
ATOM 1162 N N . THR A 1 142 ? 0.826 8.675 4.398 1.00 93.88 142 THR A N 1
ATOM 1163 C CA . THR A 1 142 ? 0.816 9.630 3.275 1.00 93.88 142 THR A CA 1
ATOM 1164 C C . THR A 1 142 ? 1.931 10.669 3.383 1.00 93.88 142 THR A C 1
ATOM 1166 O O . THR A 1 142 ? 2.522 11.032 2.364 1.00 93.88 142 THR A O 1
ATOM 1169 N N . THR A 1 143 ? 2.286 11.116 4.595 1.00 93.69 143 THR A N 1
ATOM 1170 C CA . THR A 1 143 ? 3.423 12.033 4.786 1.00 93.69 143 THR A CA 1
ATOM 1171 C C . THR A 1 143 ? 4.743 11.340 4.457 1.00 93.69 143 THR A C 1
ATOM 1173 O O . THR A 1 143 ? 5.573 11.930 3.764 1.00 93.69 143 THR A O 1
ATOM 1176 N N . ALA A 1 144 ? 4.922 10.086 4.883 1.00 96.06 144 ALA A N 1
ATOM 1177 C CA . ALA A 1 144 ? 6.121 9.310 4.577 1.00 96.06 144 ALA A CA 1
ATOM 1178 C C . ALA A 1 144 ? 6.250 9.017 3.077 1.00 96.06 144 ALA A C 1
ATOM 1180 O O . ALA A 1 144 ? 7.305 9.253 2.492 1.00 96.06 144 ALA A O 1
ATOM 1181 N N . ALA A 1 145 ? 5.165 8.597 2.423 1.00 96.69 145 ALA A N 1
ATOM 1182 C CA . ALA A 1 145 ? 5.151 8.360 0.983 1.00 96.69 145 ALA A CA 1
ATOM 1183 C C . ALA A 1 145 ? 5.438 9.639 0.183 1.00 96.69 145 ALA A C 1
ATOM 1185 O O . ALA A 1 145 ? 6.183 9.611 -0.798 1.00 96.69 145 ALA A O 1
ATOM 1186 N N . LYS A 1 146 ? 4.906 10.786 0.628 1.00 95.44 146 LYS A N 1
ATOM 1187 C CA . LYS A 1 146 ? 5.203 12.090 0.027 1.00 95.44 146 LYS A CA 1
ATOM 1188 C C . LYS A 1 146 ? 6.667 12.484 0.210 1.00 95.44 146 LYS A C 1
ATOM 1190 O O . LYS A 1 146 ? 7.273 12.953 -0.749 1.00 95.44 146 LYS A O 1
ATOM 1195 N N . LEU A 1 147 ? 7.232 12.295 1.404 1.00 96.00 147 LEU A N 1
ATOM 1196 C CA . LEU A 1 147 ? 8.652 12.542 1.661 1.00 96.00 147 LEU A CA 1
ATOM 1197 C C . LEU A 1 147 ? 9.527 11.668 0.756 1.00 96.00 147 LEU A C 1
ATOM 1199 O O . LEU A 1 147 ? 10.447 12.179 0.126 1.00 96.00 147 LEU A O 1
ATOM 1203 N N . CYS A 1 148 ? 9.191 10.386 0.630 1.00 97.75 148 CYS A N 1
ATOM 1204 C CA . CYS A 1 148 ? 9.915 9.457 -0.224 1.00 97.75 148 CYS A CA 1
ATOM 1205 C C . CYS A 1 148 ? 9.858 9.876 -1.702 1.00 97.75 148 CYS A C 1
ATOM 1207 O O . CYS A 1 148 ? 10.894 10.050 -2.337 1.00 97.75 148 CYS A O 1
ATOM 1209 N N . SER A 1 149 ? 8.661 10.162 -2.228 1.00 97.12 149 SER A N 1
ATOM 1210 C CA . SER A 1 149 ? 8.477 10.660 -3.601 1.00 97.12 149 SER A CA 1
ATOM 1211 C C . SER A 1 149 ? 9.270 11.947 -3.865 1.00 97.12 149 SER A C 1
ATOM 1213 O O . SER A 1 149 ? 9.920 12.080 -4.901 1.00 97.12 149 SER A O 1
ATOM 1215 N N . GLN A 1 150 ? 9.272 12.880 -2.906 1.00 96.44 150 GLN A N 1
ATOM 1216 C CA . GLN A 1 150 ? 10.023 14.134 -2.987 1.00 96.44 150 GLN A CA 1
ATOM 1217 C C . GLN A 1 150 ? 11.533 13.919 -3.020 1.00 96.44 150 GLN A C 1
ATOM 1219 O O . GLN A 1 150 ? 12.223 14.581 -3.790 1.00 96.44 150 GLN A O 1
ATOM 1224 N N . SER A 1 151 ? 12.040 13.051 -2.149 1.00 96.94 151 SER A N 1
ATOM 1225 C CA . SER A 1 151 ? 13.474 12.916 -1.899 1.00 96.94 151 SER A CA 1
ATOM 1226 C C . SER A 1 151 ? 14.164 11.901 -2.805 1.00 96.94 151 SER A C 1
ATOM 1228 O O . SER A 1 151 ? 15.336 12.093 -3.108 1.00 96.94 151 SER A O 1
ATOM 1230 N N . LEU A 1 152 ? 13.467 10.844 -3.230 1.00 97.50 152 LEU A N 1
ATOM 1231 C CA . LEU A 1 152 ? 14.035 9.773 -4.054 1.00 97.50 152 LEU A CA 1
ATOM 1232 C C . LEU A 1 152 ? 13.555 9.847 -5.505 1.00 97.50 152 LEU A C 1
ATOM 1234 O O . LEU A 1 152 ? 14.326 9.551 -6.409 1.00 97.50 152 LEU A O 1
ATOM 1238 N N . CYS A 1 153 ? 12.307 10.262 -5.739 1.00 96.75 153 CYS A N 1
ATOM 1239 C CA . CYS A 1 153 ? 11.665 10.151 -7.053 1.00 96.75 153 CYS A CA 1
ATOM 1240 C C . CYS A 1 153 ? 11.360 11.506 -7.712 1.00 96.75 153 CYS A C 1
ATOM 1242 O O . CYS A 1 153 ? 10.501 11.571 -8.588 1.00 96.75 153 CYS A O 1
ATOM 1244 N N . HIS A 1 154 ? 11.989 12.600 -7.265 1.00 95.56 154 HIS A N 1
ATOM 1245 C CA . HIS A 1 154 ? 11.820 13.964 -7.800 1.00 95.56 154 HIS A CA 1
ATOM 1246 C C . HIS A 1 154 ? 10.361 14.460 -7.899 1.00 95.56 154 HIS A C 1
ATOM 1248 O O . HIS A 1 154 ? 10.054 15.318 -8.720 1.00 95.56 154 HIS A O 1
ATOM 1254 N N . ASN A 1 155 ? 9.447 13.955 -7.060 1.00 94.75 155 ASN A N 1
ATOM 1255 C CA . ASN A 1 155 ? 7.987 14.143 -7.183 1.00 94.75 155 ASN A CA 1
ATOM 1256 C C . ASN A 1 155 ? 7.357 13.604 -8.474 1.00 94.75 155 ASN A C 1
ATOM 1258 O O . ASN A 1 155 ? 6.208 13.928 -8.774 1.00 94.75 155 ASN A O 1
ATOM 1262 N N . ASN A 1 156 ? 8.080 12.778 -9.217 1.00 93.50 156 ASN A N 1
ATOM 1263 C CA . ASN A 1 156 ? 7.676 12.247 -10.511 1.00 93.50 156 ASN A CA 1
ATOM 1264 C C . ASN A 1 156 ? 7.373 10.743 -10.469 1.00 93.50 156 ASN A C 1
ATOM 1266 O O . ASN A 1 156 ? 7.026 10.131 -11.479 1.00 93.50 156 ASN A O 1
ATOM 1270 N N . GLY A 1 157 ? 7.459 10.136 -9.290 1.00 93.06 157 GLY A N 1
ATOM 1271 C CA . GLY A 1 157 ? 7.185 8.725 -9.072 1.00 93.06 157 GLY A CA 1
ATOM 1272 C C . GLY A 1 157 ? 6.823 8.427 -7.628 1.00 93.06 157 GLY A C 1
ATOM 1273 O O . GLY A 1 157 ? 6.908 9.290 -6.747 1.00 93.06 157 GLY A O 1
ATOM 1274 N N . ARG A 1 158 ? 6.413 7.185 -7.400 1.00 94.88 158 ARG A N 1
ATOM 1275 C CA . ARG A 1 158 ? 6.085 6.642 -6.081 1.00 94.88 158 ARG A CA 1
ATOM 1276 C C . ARG A 1 158 ? 7.194 5.701 -5.640 1.00 94.88 158 ARG A C 1
ATOM 1278 O O . ARG A 1 158 ? 7.804 5.044 -6.474 1.00 94.88 158 ARG A O 1
ATOM 1285 N N . CYS A 1 159 ? 7.433 5.627 -4.340 1.00 96.25 159 CYS A N 1
ATOM 1286 C CA . CYS A 1 159 ? 8.347 4.636 -3.795 1.00 96.25 159 CYS A CA 1
ATOM 1287 C C . CYS A 1 159 ? 7.658 3.275 -3.692 1.00 96.25 159 CYS A C 1
ATOM 1289 O O . CYS A 1 159 ? 6.515 3.210 -3.244 1.00 96.25 159 CYS A O 1
ATOM 1291 N N . ALA A 1 160 ? 8.366 2.220 -4.073 1.00 95.56 160 ALA A N 1
ATOM 1292 C CA . ALA A 1 160 ? 7.963 0.829 -3.923 1.00 95.56 160 ALA A CA 1
ATOM 1293 C C . ALA A 1 160 ? 9.101 0.036 -3.271 1.00 95.56 160 ALA A C 1
ATOM 1295 O O . ALA A 1 160 ? 10.272 0.387 -3.434 1.00 95.56 160 ALA A O 1
ATOM 1296 N N . GLN A 1 161 ? 8.774 -0.994 -2.493 1.00 95.56 161 GLN A N 1
ATOM 1297 C CA . GLN A 1 161 ? 9.768 -1.855 -1.857 1.00 95.56 161 GLN A CA 1
ATOM 1298 C C . GLN A 1 161 ? 10.742 -2.418 -2.894 1.00 95.56 161 GLN A C 1
ATOM 1300 O O . GLN A 1 161 ? 10.345 -2.949 -3.928 1.00 95.56 161 GLN A O 1
ATOM 1305 N N . LYS A 1 162 ? 12.036 -2.334 -2.585 1.00 92.25 162 LYS A N 1
ATOM 1306 C CA . LYS A 1 162 ? 13.102 -2.831 -3.460 1.00 92.25 162 LYS A CA 1
ATOM 1307 C C . LYS A 1 162 ? 13.112 -4.355 -3.572 1.00 92.25 162 LYS A C 1
ATOM 1309 O O . LYS A 1 162 ? 13.427 -4.890 -4.630 1.00 92.25 162 LYS A O 1
ATOM 1314 N N . ALA A 1 163 ? 12.818 -5.046 -2.471 1.00 89.12 163 ALA A N 1
ATOM 1315 C CA . ALA A 1 163 ? 12.832 -6.500 -2.412 1.00 89.12 163 ALA A CA 1
ATOM 1316 C C . ALA A 1 163 ? 11.411 -7.053 -2.199 1.00 89.12 163 ALA A C 1
ATOM 1318 O O . ALA A 1 163 ? 10.730 -6.594 -1.283 1.00 89.12 163 ALA A O 1
ATOM 1319 N N . PRO A 1 164 ? 11.009 -8.080 -2.975 1.00 77.50 164 PRO A N 1
ATOM 1320 C CA . PRO A 1 164 ? 9.779 -8.858 -2.821 1.00 77.50 164 PRO A CA 1
ATOM 1321 C C . PRO A 1 164 ? 9.314 -9.156 -1.394 1.00 77.50 164 PRO A C 1
ATOM 1323 O O . PRO A 1 164 ? 8.134 -9.036 -1.098 1.00 77.50 164 PRO A O 1
ATOM 1326 N N . GLU A 1 165 ? 10.239 -9.571 -0.533 1.00 80.38 165 GLU A N 1
ATOM 1327 C CA . GLU A 1 165 ? 9.953 -10.045 0.826 1.00 80.38 165 GLU A CA 1
ATOM 1328 C C . GLU A 1 165 ? 10.450 -9.041 1.880 1.00 80.38 165 GLU A C 1
ATOM 1330 O O . GLU A 1 165 ? 10.750 -9.406 3.016 1.00 80.38 165 GLU A O 1
ATOM 1335 N N . SER A 1 166 ? 10.617 -7.772 1.490 1.00 88.06 166 SER A N 1
ATOM 1336 C CA . SER A 1 166 ? 11.039 -6.718 2.408 1.00 88.06 166 SER A CA 1
ATOM 1337 C C . SER A 1 166 ? 9.961 -6.434 3.451 1.00 88.06 166 SER A C 1
ATOM 1339 O O . SER A 1 166 ? 8.778 -6.346 3.138 1.00 88.06 166 SER A O 1
ATOM 1341 N N . SER A 1 167 ? 10.381 -6.188 4.689 1.00 87.69 167 SER A N 1
ATOM 1342 C CA . SER A 1 167 ? 9.516 -5.677 5.756 1.00 87.69 167 SER A CA 1
ATOM 1343 C C . SER A 1 167 ? 9.579 -4.147 5.887 1.00 87.69 167 SER A C 1
ATOM 1345 O O . SER A 1 167 ? 9.272 -3.601 6.947 1.00 87.69 167 SER A O 1
ATOM 1347 N N . SER A 1 168 ? 10.048 -3.432 4.856 1.00 93.81 168 SER A N 1
ATOM 1348 C CA . SER A 1 168 ? 10.149 -1.967 4.866 1.00 93.81 168 SER A CA 1
ATOM 1349 C C . SER A 1 168 ? 8.787 -1.307 4.646 1.00 93.81 168 SER A C 1
ATOM 1351 O O . SER A 1 168 ? 8.145 -1.531 3.623 1.00 93.81 168 SER A O 1
ATOM 1353 N N . TYR A 1 169 ? 8.385 -0.413 5.550 1.00 95.81 169 TYR A N 1
ATOM 1354 C CA . TYR A 1 169 ? 7.157 0.378 5.425 1.00 95.81 169 TYR A CA 1
ATOM 1355 C C . TYR A 1 169 ? 7.446 1.870 5.272 1.00 95.81 169 TYR A C 1
ATOM 1357 O O . TYR A 1 169 ? 8.413 2.402 5.815 1.00 95.81 169 TYR A O 1
ATOM 1365 N N . LEU A 1 170 ? 6.553 2.568 4.568 1.00 95.69 170 LEU A N 1
ATOM 1366 C CA . LEU A 1 170 ? 6.564 4.027 4.482 1.00 95.69 170 LEU A CA 1
ATOM 1367 C C . LEU A 1 170 ? 5.829 4.620 5.687 1.00 95.69 170 LEU A C 1
ATOM 1369 O O . LEU A 1 170 ? 4.678 5.039 5.571 1.00 95.69 170 LEU A O 1
ATOM 1373 N N . HIS A 1 171 ? 6.491 4.663 6.843 1.00 95.56 171 HIS A N 1
ATOM 1374 C CA . HIS A 1 171 ? 6.002 5.350 8.044 1.00 95.56 171 HIS A CA 1
ATOM 1375 C C . HIS A 1 171 ? 6.926 6.505 8.422 1.00 95.56 171 HIS A C 1
ATOM 1377 O O . HIS A 1 171 ? 8.141 6.451 8.256 1.00 95.56 171 HIS A O 1
ATOM 1383 N N . MET A 1 172 ? 6.336 7.572 8.945 1.00 94.56 172 MET A N 1
ATOM 1384 C CA . MET A 1 172 ? 7.062 8.635 9.618 1.00 94.56 172 MET A CA 1
ATOM 1385 C C . MET A 1 172 ? 7.687 8.077 10.900 1.00 94.56 172 MET A C 1
ATOM 1387 O O . MET A 1 172 ? 7.043 7.285 11.592 1.00 94.56 172 MET A O 1
ATOM 1391 N N . PRO A 1 173 ? 8.908 8.508 11.254 1.00 91.81 173 PRO A N 1
ATOM 1392 C CA . PRO A 1 173 ? 9.588 8.004 12.436 1.00 91.81 173 PRO A CA 1
ATOM 1393 C C . PRO A 1 173 ? 8.816 8.355 13.707 1.00 91.81 173 PRO A C 1
ATOM 1395 O O . PRO A 1 173 ? 8.177 9.407 13.796 1.00 91.81 173 PRO A O 1
ATOM 1398 N N . GLU A 1 174 ? 8.934 7.510 14.727 1.00 87.38 174 GLU A N 1
ATOM 1399 C CA . GLU A 1 174 ? 8.282 7.709 16.030 1.00 87.38 174 GLU A CA 1
ATOM 1400 C C . GLU A 1 174 ? 8.680 9.028 16.704 1.00 87.38 174 GLU A C 1
ATOM 1402 O O . GLU A 1 174 ? 7.883 9.643 17.404 1.00 87.38 174 GLU A O 1
ATOM 1407 N N . SER A 1 175 ? 9.887 9.521 16.417 1.00 85.25 175 SER A N 1
ATOM 1408 C CA . SER A 1 175 ? 10.399 10.814 16.884 1.00 85.25 175 SER A CA 1
ATOM 1409 C C . SER A 1 175 ? 9.733 12.032 16.227 1.00 85.25 175 SER A C 1
ATOM 1411 O O . SER A 1 175 ? 10.114 13.173 16.501 1.00 85.25 175 SER A O 1
ATOM 1413 N N . SER A 1 176 ? 8.763 11.823 15.335 1.00 86.44 176 SER A N 1
ATOM 1414 C CA . SER A 1 176 ? 7.994 12.896 14.713 1.00 86.44 176 SER A CA 1
ATOM 1415 C C . SER A 1 176 ? 6.879 13.406 15.630 1.00 86.44 176 SER A C 1
ATOM 1417 O O . SER A 1 176 ? 6.147 12.652 16.268 1.00 86.44 176 SER A O 1
ATOM 1419 N N . SER A 1 177 ? 6.719 14.727 15.690 1.00 81.81 177 SER A N 1
ATOM 1420 C CA . SER A 1 177 ? 5.645 15.365 16.450 1.00 81.81 177 SER A CA 1
ATOM 1421 C C . SER A 1 177 ? 4.389 15.509 15.600 1.00 81.81 177 SER A C 1
ATOM 1423 O O . SER A 1 177 ? 4.446 15.949 14.452 1.00 81.81 177 SER A O 1
ATOM 1425 N N . LYS A 1 178 ? 3.229 15.208 16.182 1.00 80.69 178 LYS A N 1
ATOM 1426 C CA . LYS A 1 178 ? 1.923 15.405 15.547 1.00 80.69 178 LYS A CA 1
ATOM 1427 C C . LYS A 1 178 ? 1.298 16.698 16.067 1.00 80.69 178 LYS A C 1
ATOM 1429 O O . LYS A 1 178 ? 1.138 16.856 17.273 1.00 80.69 178 LYS A O 1
ATOM 1434 N N . LYS A 1 179 ? 0.943 17.625 15.174 1.00 75.75 179 LYS A N 1
ATOM 1435 C CA . LYS A 1 179 ? 0.223 18.862 15.516 1.00 75.75 179 LYS A CA 1
ATOM 1436 C C . LYS A 1 179 ? -1.093 18.929 14.755 1.00 75.75 179 LYS A C 1
ATOM 1438 O O . LYS A 1 179 ? -1.121 18.700 13.548 1.00 75.75 179 LYS A O 1
ATOM 1443 N N . TYR A 1 180 ? -2.169 19.293 15.442 1.00 70.50 180 TYR A N 1
ATOM 1444 C CA . TYR A 1 180 ? -3.425 19.643 14.784 1.00 70.50 180 TYR A CA 1
ATOM 1445 C C . TYR A 1 180 ? -3.303 21.068 14.247 1.00 70.50 180 TYR A C 1
ATOM 1447 O O . TYR A 1 180 ? -3.021 21.998 15.001 1.00 70.50 180 TYR A O 1
ATOM 1455 N N . ALA A 1 181 ? -3.449 21.242 12.933 1.00 63.72 181 ALA A N 1
ATOM 1456 C CA . ALA A 1 181 ? -3.528 22.576 12.353 1.00 63.72 181 ALA A CA 1
ATOM 1457 C C . ALA A 1 181 ? -4.888 23.217 12.670 1.00 63.72 181 ALA A C 1
ATOM 1459 O O . ALA A 1 181 ? -5.869 22.514 12.918 1.00 63.72 181 ALA A O 1
ATOM 1460 N N . LEU A 1 182 ? -4.948 24.550 12.576 1.00 52.69 182 LEU A N 1
ATOM 1461 C CA . LEU A 1 182 ? -6.126 25.382 12.863 1.00 52.69 182 LEU A CA 1
ATOM 1462 C C . LEU A 1 182 ? -7.418 24.913 12.142 1.00 52.69 182 LEU A C 1
ATOM 1464 O O . LEU A 1 182 ? -8.514 25.157 12.628 1.00 52.69 182 LEU A O 1
ATOM 1468 N N . CYS A 1 183 ? -7.293 24.174 11.029 1.00 54.41 183 CYS A N 1
ATOM 1469 C CA . CYS A 1 183 ? -8.400 23.616 10.238 1.00 54.41 183 CYS A CA 1
ATOM 1470 C C . CYS A 1 183 ? -8.688 22.116 10.488 1.00 54.41 183 CYS A C 1
ATOM 1472 O O . CYS A 1 183 ? -9.104 21.419 9.565 1.00 54.41 183 CYS A O 1
ATOM 1474 N N . LYS A 1 184 ? -8.425 21.579 11.689 1.00 61.12 184 LYS A N 1
ATOM 1475 C CA . LYS A 1 184 ? -8.609 20.152 12.061 1.00 61.12 184 LYS A CA 1
ATOM 1476 C C . LYS A 1 184 ? -7.784 19.129 11.258 1.00 61.12 184 LYS A C 1
ATOM 1478 O O . LYS A 1 184 ? -7.903 17.938 11.513 1.00 61.12 184 LYS A O 1
ATOM 1483 N N . SER A 1 185 ? -6.917 19.548 10.333 1.00 66.25 185 SER A N 1
ATOM 1484 C CA . SER A 1 185 ? -6.022 18.627 9.623 1.00 66.25 185 SER A CA 1
ATOM 1485 C C . SER A 1 185 ? -4.810 18.287 10.494 1.00 66.25 185 SER A C 1
ATOM 1487 O O . SER A 1 185 ? -4.052 19.191 10.874 1.00 66.25 185 SER A O 1
ATOM 1489 N N . LEU A 1 186 ? -4.598 17.006 10.781 1.00 76.44 186 LEU A N 1
ATOM 1490 C CA . LEU A 1 186 ? -3.400 16.523 11.458 1.00 76.44 186 LEU A CA 1
ATOM 1491 C C . LEU A 1 186 ? -2.164 16.726 10.564 1.00 76.44 186 LEU A C 1
ATOM 1493 O O . LEU A 1 186 ? -2.177 16.420 9.373 1.00 76.44 186 LEU A O 1
ATOM 1497 N N . ARG A 1 187 ? -1.081 17.263 11.131 1.00 81.81 187 ARG A N 1
ATOM 1498 C CA . ARG A 1 187 ? 0.211 17.448 10.454 1.00 81.81 187 ARG A CA 1
ATOM 1499 C C . ARG A 1 187 ? 1.320 16.763 11.236 1.00 81.81 187 ARG A C 1
ATOM 1501 O O . ARG A 1 187 ? 1.350 16.827 12.464 1.00 81.81 187 ARG A O 1
ATOM 1508 N N . VAL A 1 188 ? 2.256 16.156 10.514 1.00 85.25 188 VAL A N 1
ATOM 1509 C CA . VAL A 1 188 ? 3.462 15.551 11.088 1.00 85.25 188 VAL A CA 1
ATOM 1510 C C . VAL A 1 188 ? 4.645 16.493 10.881 1.00 85.25 188 VAL A C 1
ATOM 1512 O O . VAL A 1 188 ? 4.869 16.995 9.780 1.00 85.25 188 VAL A O 1
ATOM 1515 N N . ILE A 1 189 ? 5.391 16.741 11.953 1.00 86.62 189 ILE A N 1
ATOM 1516 C CA . ILE A 1 189 ? 6.592 17.574 11.985 1.00 86.62 189 ILE A CA 1
ATOM 1517 C C . ILE A 1 189 ? 7.772 16.685 12.354 1.00 86.62 189 ILE A C 1
ATOM 1519 O O . ILE A 1 189 ? 7.716 15.919 13.313 1.00 86.62 189 ILE A O 1
ATOM 1523 N N . ILE A 1 190 ? 8.854 16.810 11.597 1.00 90.81 190 ILE A N 1
ATOM 1524 C CA . ILE A 1 190 ? 10.080 16.037 11.767 1.00 90.81 190 ILE A CA 1
ATOM 1525 C C . ILE A 1 190 ? 11.268 16.996 11.853 1.00 90.81 190 ILE A C 1
ATOM 1527 O O . ILE A 1 190 ? 11.318 17.988 11.123 1.00 90.81 190 ILE A O 1
ATOM 1531 N N . SER A 1 191 ? 12.213 16.723 12.755 1.00 91.69 191 SER A N 1
ATOM 1532 C CA . SER A 1 191 ? 13.441 17.517 12.859 1.00 91.69 191 SER A CA 1
ATOM 1533 C C . SER A 1 191 ? 14.323 17.324 11.614 1.00 91.69 191 SER A C 1
ATOM 1535 O O . SER A 1 191 ? 14.264 16.263 10.983 1.00 91.69 191 SER A O 1
ATOM 1537 N N . PRO A 1 192 ? 15.178 18.299 11.251 1.00 92.00 192 PRO A N 1
ATOM 1538 C CA . PRO A 1 192 ? 16.075 18.161 10.101 1.00 92.00 192 PRO A CA 1
ATOM 1539 C C . PRO A 1 192 ? 16.971 16.914 10.168 1.00 92.00 192 PRO A C 1
ATOM 1541 O O . PRO A 1 192 ? 17.087 16.192 9.180 1.00 92.00 192 PRO A O 1
ATOM 1544 N N . ALA A 1 193 ? 17.535 16.610 11.342 1.00 92.19 193 ALA A N 1
ATOM 1545 C CA . ALA A 1 193 ? 18.382 15.433 11.544 1.00 92.19 193 ALA A CA 1
ATOM 1546 C C . ALA A 1 193 ? 17.612 14.117 11.327 1.00 92.19 193 ALA A C 1
ATOM 1548 O O . ALA A 1 193 ? 18.061 13.245 10.582 1.00 92.19 193 ALA A O 1
ATOM 1549 N N . ASN A 1 194 ? 16.409 13.998 11.903 1.00 92.69 194 ASN A N 1
ATOM 1550 C CA . ASN A 1 194 ? 15.579 12.804 11.730 1.00 92.69 194 ASN A CA 1
ATOM 1551 C C . ASN A 1 194 ? 15.085 12.667 10.288 1.00 92.69 194 ASN A C 1
ATOM 1553 O O . ASN A 1 194 ? 14.976 11.550 9.788 1.00 92.69 194 ASN A O 1
ATOM 1557 N N . LYS A 1 195 ? 14.829 13.784 9.596 1.00 94.19 195 LYS A N 1
ATOM 1558 C CA . LYS A 1 195 ? 14.459 13.785 8.177 1.00 94.19 195 LYS A CA 1
ATOM 1559 C C . LYS A 1 195 ? 15.569 13.193 7.310 1.00 94.19 195 LYS A C 1
ATOM 1561 O O . LYS A 1 195 ? 15.277 12.341 6.480 1.00 94.19 195 LYS A O 1
ATOM 1566 N N . LEU A 1 196 ? 16.821 13.602 7.520 1.00 94.75 196 LEU A N 1
ATOM 1567 C CA . LEU A 1 196 ? 17.966 13.060 6.779 1.00 94.75 196 LEU A CA 1
ATOM 1568 C C . LEU A 1 196 ? 18.152 11.561 7.031 1.00 94.75 196 LEU A C 1
ATOM 1570 O O . LEU A 1 196 ? 18.329 10.807 6.077 1.00 94.75 196 LEU A O 1
ATOM 1574 N N . LYS A 1 197 ? 18.041 11.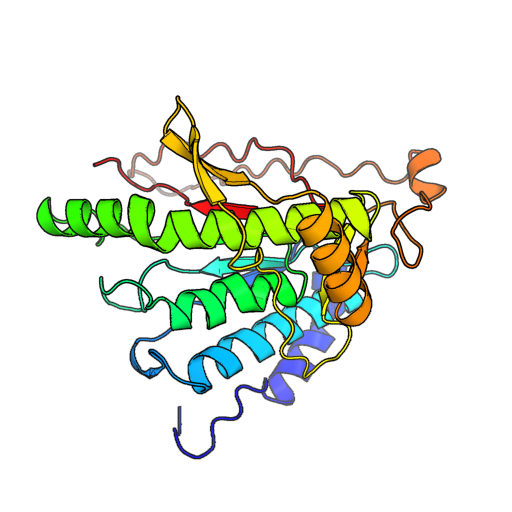123 8.293 1.00 95.19 197 LYS A N 1
ATOM 1575 C CA . LYS A 1 197 ? 18.082 9.697 8.643 1.00 95.19 197 LYS A CA 1
ATOM 1576 C C . LYS A 1 197 ? 16.967 8.914 7.941 1.00 95.19 197 LYS A C 1
ATOM 1578 O O . LYS A 1 197 ? 17.249 7.937 7.265 1.00 95.19 197 LYS A O 1
ATOM 1583 N N . THR A 1 198 ? 15.735 9.417 8.007 1.00 95.50 198 THR A N 1
ATOM 1584 C CA . THR A 1 198 ? 14.566 8.793 7.362 1.00 95.50 198 THR A CA 1
ATOM 1585 C C . THR A 1 198 ? 14.758 8.656 5.850 1.00 95.50 198 THR A C 1
ATOM 1587 O O . THR A 1 198 ? 14.441 7.618 5.284 1.00 95.50 198 THR A O 1
ATOM 1590 N N . ILE A 1 199 ? 15.302 9.680 5.181 1.00 96.75 199 ILE A N 1
ATOM 1591 C CA . ILE A 1 199 ? 15.583 9.628 3.736 1.00 96.75 199 ILE A CA 1
ATOM 1592 C C . ILE A 1 199 ? 16.648 8.572 3.418 1.00 96.75 199 ILE A C 1
ATOM 1594 O O . ILE A 1 199 ? 16.537 7.887 2.402 1.00 96.75 199 ILE A O 1
ATOM 1598 N N . LYS A 1 200 ? 17.669 8.426 4.271 1.00 96.50 200 LYS A N 1
ATOM 1599 C CA . LYS A 1 200 ? 18.690 7.386 4.110 1.00 96.50 200 LYS A CA 1
ATOM 1600 C C . LYS A 1 200 ? 18.072 5.990 4.225 1.00 96.50 200 LYS A C 1
ATOM 1602 O O . LYS A 1 200 ? 18.249 5.193 3.313 1.00 96.50 200 LYS A O 1
ATOM 1607 N N . ASP A 1 201 ? 17.267 5.757 5.259 1.00 94.94 201 ASP A N 1
ATOM 1608 C CA . ASP A 1 201 ? 16.565 4.483 5.460 1.00 94.94 201 ASP A CA 1
ATOM 1609 C C . ASP A 1 201 ? 15.616 4.176 4.277 1.00 94.94 201 ASP A C 1
ATOM 1611 O O . ASP A 1 201 ? 15.547 3.047 3.792 1.00 94.94 201 ASP A O 1
ATOM 1615 N N . MET A 1 202 ? 14.930 5.199 3.742 1.00 96.62 202 MET A N 1
ATOM 1616 C CA . MET A 1 202 ? 14.105 5.069 2.534 1.00 96.62 202 MET A CA 1
ATOM 1617 C C . MET A 1 202 ? 14.931 4.661 1.307 1.00 96.62 202 MET A C 1
ATOM 1619 O O . MET A 1 202 ? 14.481 3.829 0.525 1.00 96.62 202 MET A O 1
ATOM 1623 N N . LYS A 1 203 ? 16.133 5.221 1.128 1.00 96.19 203 LYS A N 1
ATOM 1624 C CA . LYS A 1 203 ? 17.014 4.900 -0.008 1.00 96.19 203 LYS A CA 1
ATOM 1625 C C . LYS A 1 203 ? 17.483 3.443 0.011 1.00 96.19 203 LYS A C 1
ATOM 1627 O O . LYS A 1 203 ? 17.677 2.855 -1.050 1.00 96.19 203 LYS A O 1
ATOM 1632 N N . ASP A 1 204 ? 17.634 2.864 1.197 1.00 94.81 204 ASP A N 1
ATOM 1633 C CA . ASP A 1 204 ? 18.076 1.479 1.349 1.00 94.81 204 ASP A CA 1
ATOM 1634 C C . ASP A 1 204 ? 16.934 0.479 1.071 1.00 94.81 204 ASP A C 1
ATOM 1636 O O . ASP A 1 204 ? 17.172 -0.593 0.509 1.00 94.81 204 ASP A O 1
ATOM 1640 N N . GLY A 1 205 ? 15.689 0.837 1.414 1.00 95.56 205 GLY A N 1
ATOM 1641 C CA . GLY A 1 205 ? 14.521 -0.051 1.314 1.00 95.56 205 GLY A CA 1
ATOM 1642 C C . GLY A 1 205 ? 13.639 0.106 0.068 1.00 95.56 205 GLY A C 1
ATOM 1643 O O . GLY A 1 205 ? 12.861 -0.806 -0.230 1.00 95.56 205 GLY A O 1
ATOM 1644 N N . PHE A 1 206 ? 13.731 1.225 -0.660 1.00 97.31 206 PHE A N 1
ATOM 1645 C CA . PHE A 1 206 ? 12.774 1.581 -1.716 1.00 97.31 206 PHE A CA 1
ATOM 1646 C C . PHE A 1 206 ? 13.424 1.955 -3.055 1.00 97.31 206 PHE A C 1
ATOM 1648 O O . PHE A 1 206 ? 14.528 2.490 -3.116 1.00 97.31 206 PHE A O 1
ATOM 1655 N N . VAL A 1 207 ? 12.680 1.707 -4.133 1.00 95.94 207 VAL A N 1
ATOM 1656 C CA . VAL A 1 207 ? 12.954 2.127 -5.517 1.00 95.94 207 VAL A CA 1
ATOM 1657 C C . VAL A 1 207 ? 11.801 2.981 -6.047 1.00 95.94 207 VAL A C 1
ATOM 1659 O O . VAL A 1 207 ? 10.726 3.021 -5.447 1.00 95.94 207 VAL A O 1
ATOM 1662 N N . CYS A 1 208 ? 12.002 3.678 -7.165 1.00 95.19 208 CYS A N 1
ATOM 1663 C CA . CYS A 1 208 ? 10.976 4.537 -7.749 1.00 95.19 208 CYS A CA 1
ATOM 1664 C C . CYS A 1 208 ? 10.189 3.849 -8.869 1.00 95.19 208 CYS A C 1
ATOM 1666 O O . CYS A 1 208 ? 10.757 3.376 -9.847 1.00 95.19 208 CYS A O 1
ATOM 1668 N N . HIS A 1 209 ? 8.861 3.888 -8.767 1.00 93.31 209 HIS A N 1
ATOM 1669 C CA . HIS A 1 209 ? 7.926 3.606 -9.853 1.00 93.31 209 HIS A CA 1
ATOM 1670 C C . HIS A 1 209 ? 7.496 4.937 -10.469 1.00 93.31 209 HIS A C 1
ATOM 1672 O O . HIS A 1 209 ? 6.733 5.705 -9.866 1.00 93.31 209 HIS A O 1
ATOM 1678 N N . CYS A 1 210 ? 8.029 5.244 -11.650 1.00 91.50 210 CYS A N 1
ATOM 1679 C CA . CYS A 1 210 ? 7.808 6.530 -12.298 1.00 91.50 210 CYS A CA 1
ATOM 1680 C C . CYS A 1 210 ? 6.400 6.663 -12.875 1.00 91.50 210 CYS A C 1
ATOM 1682 O O . CYS A 1 210 ? 5.763 5.696 -13.291 1.00 91.50 210 CYS A O 1
ATOM 1684 N N . SER A 1 211 ? 5.898 7.894 -12.856 1.00 88.81 211 SER A N 1
ATOM 1685 C CA . SER A 1 211 ? 4.601 8.228 -13.440 1.00 88.81 211 SER A CA 1
ATOM 1686 C C . SER A 1 211 ? 4.721 8.387 -14.949 1.00 88.81 211 SER A C 1
ATOM 1688 O O . SER A 1 211 ? 5.819 8.533 -15.484 1.00 88.81 211 SER A O 1
ATOM 1690 N N . HIS A 1 212 ? 3.576 8.425 -15.628 1.00 87.88 212 HIS A N 1
ATOM 1691 C CA . HIS A 1 212 ? 3.517 8.629 -17.069 1.00 87.88 212 HIS A CA 1
ATOM 1692 C C . HIS A 1 212 ? 4.376 9.825 -17.520 1.00 87.88 212 HIS A C 1
ATOM 1694 O O . HIS A 1 212 ? 4.239 10.941 -17.010 1.00 87.88 212 HIS A O 1
ATOM 1700 N N . GLY A 1 213 ? 5.263 9.574 -18.484 1.00 88.44 213 GLY A N 1
ATOM 1701 C CA . GLY A 1 213 ? 6.169 10.574 -19.045 1.00 88.44 213 GLY A CA 1
ATOM 1702 C C . GLY A 1 213 ? 7.490 10.766 -18.296 1.00 88.44 213 GLY A C 1
ATOM 1703 O O . GLY A 1 213 ? 8.278 11.607 -18.729 1.00 88.44 213 GLY A O 1
ATOM 1704 N N . TRP A 1 214 ? 7.756 10.010 -17.228 1.00 90.31 214 TRP A N 1
ATOM 1705 C CA . TRP A 1 214 ? 9.005 10.070 -16.465 1.00 90.31 214 TRP A CA 1
ATOM 1706 C C . TRP A 1 214 ? 9.711 8.718 -16.414 1.00 90.31 214 TRP A C 1
ATOM 1708 O O . TRP A 1 214 ? 9.067 7.681 -16.302 1.00 90.31 214 TRP A O 1
ATOM 1718 N N . HIS A 1 215 ? 11.042 8.736 -16.452 1.00 90.12 215 HIS A N 1
ATOM 1719 C CA . HIS A 1 215 ? 11.876 7.538 -16.410 1.00 90.12 215 HIS A CA 1
ATOM 1720 C C . HIS A 1 215 ? 13.222 7.790 -15.711 1.00 90.12 215 HIS A C 1
ATOM 1722 O O . HIS A 1 215 ? 13.555 8.912 -15.307 1.00 90.12 215 HIS A O 1
ATOM 1728 N N . GLY A 1 216 ? 13.996 6.712 -15.568 1.00 91.31 216 GLY A N 1
ATOM 1729 C CA . GLY A 1 216 ? 15.238 6.669 -14.800 1.00 91.31 216 GLY A CA 1
ATOM 1730 C C . GLY A 1 216 ? 15.013 6.226 -13.354 1.00 91.31 216 GLY A C 1
ATOM 1731 O O . GLY A 1 216 ? 13.896 6.270 -12.846 1.00 91.31 216 GLY A O 1
ATOM 1732 N N . GLU A 1 217 ? 16.093 5.825 -12.684 1.00 93.06 217 GLU A N 1
ATOM 1733 C CA . GLU A 1 217 ? 16.066 5.269 -11.319 1.00 93.06 217 GLU A CA 1
ATOM 1734 C C . GLU A 1 217 ? 15.401 6.200 -10.286 1.00 93.06 217 GLU A C 1
ATOM 1736 O O . GLU A 1 217 ? 14.826 5.736 -9.306 1.00 93.06 217 GLU A O 1
ATOM 1741 N N . SER A 1 218 ? 15.435 7.515 -10.519 1.00 95.44 218 SER A N 1
ATOM 1742 C CA . SER A 1 218 ? 14.869 8.540 -9.635 1.00 95.44 218 SER A CA 1
ATOM 1743 C C . SER A 1 218 ? 13.782 9.386 -10.310 1.00 95.44 218 SER A C 1
ATOM 1745 O O . SER A 1 218 ? 13.442 10.455 -9.803 1.00 95.44 218 SER A O 1
ATOM 1747 N N . CYS A 1 219 ? 13.237 8.949 -11.452 1.00 94.38 219 CYS A N 1
ATOM 1748 C CA . CYS A 1 219 ? 12.208 9.668 -12.222 1.00 94.38 219 CYS A CA 1
ATOM 1749 C C . CYS A 1 219 ? 12.585 11.114 -12.596 1.00 94.38 219 CYS A C 1
ATOM 1751 O O . CYS A 1 219 ? 11.749 12.020 -12.607 1.00 94.38 219 CYS A O 1
ATOM 1753 N N . GLN A 1 220 ? 13.865 11.347 -12.872 1.00 94.19 220 GLN A N 1
ATOM 1754 C CA . GLN A 1 220 ? 14.419 12.663 -13.185 1.00 94.19 220 GLN A CA 1
ATOM 1755 C C . GLN A 1 220 ? 14.383 12.997 -14.681 1.00 94.19 220 GLN A C 1
ATOM 1757 O O . GLN A 1 220 ? 14.521 14.159 -15.056 1.00 94.19 220 GLN A O 1
ATOM 1762 N N . GLN A 1 221 ? 14.212 11.990 -15.540 1.00 91.19 221 GLN A N 1
ATOM 1763 C CA . GLN A 1 221 ? 14.236 12.156 -16.990 1.00 91.19 221 GLN A CA 1
ATOM 1764 C C . GLN A 1 221 ? 12.809 12.180 -17.530 1.00 91.19 221 GLN A C 1
ATOM 1766 O O . GLN A 1 221 ? 11.979 11.361 -17.135 1.00 91.19 221 GLN A O 1
ATOM 1771 N N . ARG A 1 222 ? 12.520 13.125 -18.426 1.00 86.88 222 ARG A N 1
ATOM 1772 C CA . ARG A 1 222 ? 11.207 13.268 -19.057 1.00 86.88 222 ARG A CA 1
ATOM 1773 C C . ARG A 1 222 ? 11.240 12.653 -20.452 1.00 86.88 222 ARG A C 1
ATOM 1775 O O . ARG A 1 222 ? 12.109 13.011 -21.244 1.00 86.88 222 ARG A O 1
ATOM 1782 N N . SER A 1 223 ? 10.269 11.796 -20.759 1.00 79.12 223 SER A N 1
ATOM 1783 C CA . SER A 1 223 ? 10.175 11.149 -22.070 1.00 79.12 223 SER A CA 1
ATOM 1784 C C . SER A 1 223 ? 9.984 12.182 -23.188 1.00 79.12 223 SER A C 1
ATOM 1786 O O . SER A 1 223 ? 9.165 13.107 -23.087 1.00 79.12 223 SER A O 1
ATOM 1788 N N . SER A 1 224 ? 10.740 12.008 -24.271 1.00 66.00 224 SER A N 1
ATOM 1789 C CA . SER A 1 224 ? 10.713 12.840 -25.477 1.00 66.00 224 SER A CA 1
ATOM 1790 C C . SER A 1 224 ? 9.388 12.750 -26.247 1.00 66.00 224 SER A C 1
ATOM 1792 O O . SER A 1 224 ? 9.036 13.704 -26.947 1.00 66.00 224 SER A O 1
ATOM 1794 N N . ASP A 1 225 ? 8.607 11.681 -26.067 1.00 59.81 225 ASP A N 1
ATOM 1795 C CA . ASP A 1 225 ? 7.304 11.488 -26.725 1.00 59.81 225 ASP A CA 1
ATOM 1796 C C . ASP A 1 225 ? 6.205 12.399 -26.148 1.00 59.81 225 ASP A C 1
ATOM 1798 O O . ASP A 1 225 ? 5.380 12.952 -26.886 1.00 59.81 225 ASP A O 1
ATOM 1802 N N . VAL A 1 226 ? 6.275 12.690 -24.842 1.00 54.31 226 VAL A N 1
ATOM 1803 C CA . VAL A 1 226 ? 5.398 13.664 -24.166 1.00 54.31 226 VAL A CA 1
ATOM 1804 C C . VAL A 1 226 ? 5.750 15.102 -24.568 1.00 54.31 226 VAL A C 1
ATOM 1806 O O . VAL A 1 226 ? 4.864 15.949 -24.682 1.00 54.31 226 VAL A O 1
ATOM 1809 N N . LEU A 1 227 ? 7.030 15.388 -24.834 1.00 51.53 227 LEU A N 1
ATOM 1810 C CA . LEU A 1 227 ? 7.490 16.695 -25.330 1.00 51.53 227 LEU A CA 1
ATOM 1811 C C . LEU A 1 227 ? 7.04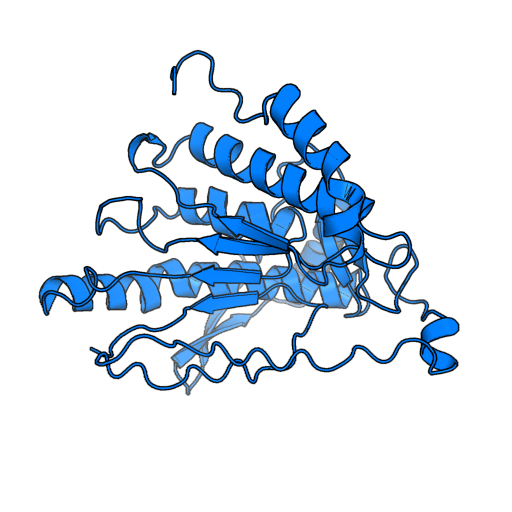3 16.965 -26.776 1.00 51.53 227 LEU A C 1
ATOM 1813 O O . LEU A 1 227 ? 6.878 18.122 -27.156 1.00 51.53 227 LEU A O 1
ATOM 1817 N N . ARG A 1 228 ? 6.796 15.913 -27.570 1.00 48.94 228 ARG A N 1
ATOM 1818 C CA . ARG A 1 228 ? 6.357 16.010 -28.972 1.00 48.94 228 ARG A CA 1
ATOM 1819 C C . ARG A 1 228 ? 4.827 16.030 -29.141 1.00 48.94 228 ARG A C 1
ATOM 1821 O O . ARG A 1 228 ? 4.339 16.064 -30.267 1.00 48.94 228 ARG A O 1
ATOM 1828 N N . GLY A 1 229 ? 4.067 16.023 -28.041 1.00 44.75 229 GLY A N 1
ATOM 1829 C CA . GLY A 1 229 ? 2.606 16.172 -28.042 1.00 44.75 229 GLY A CA 1
ATOM 1830 C C . GLY A 1 229 ? 1.821 14.973 -28.587 1.00 44.75 229 GLY A C 1
ATOM 1831 O O . GLY A 1 229 ? 0.629 15.121 -28.856 1.00 44.75 229 GLY A O 1
ATOM 1832 N N . LYS A 1 230 ? 2.462 13.807 -28.752 1.00 46.06 230 LYS A N 1
ATOM 1833 C CA . LYS A 1 230 ? 1.815 12.596 -29.285 1.00 46.06 230 LYS A CA 1
ATOM 1834 C C . LYS A 1 230 ? 0.999 11.829 -28.239 1.00 46.06 230 LYS A C 1
ATOM 1836 O O . LYS A 1 230 ? 0.021 11.197 -28.614 1.00 46.06 230 LYS A O 1
ATOM 1841 N N . ASP A 1 231 ? 1.305 12.009 -26.954 1.00 46.19 231 ASP A N 1
ATOM 1842 C CA . ASP A 1 231 ? 0.574 11.407 -25.833 1.00 46.19 231 ASP A CA 1
ATOM 1843 C C . ASP A 1 231 ? -0.028 12.479 -24.916 1.00 46.19 231 ASP A C 1
ATOM 1845 O O . ASP A 1 231 ? 0.441 12.746 -23.806 1.00 46.19 231 ASP A O 1
ATOM 1849 N N . LYS A 1 232 ? -1.108 13.129 -25.369 1.00 39.59 232 LYS A N 1
ATOM 1850 C CA . LYS A 1 232 ? -2.014 13.798 -24.425 1.00 39.59 232 LYS A CA 1
ATOM 1851 C C . LYS A 1 232 ? -2.767 12.699 -23.671 1.00 39.59 232 LYS A C 1
ATOM 1853 O O . LYS A 1 232 ? -3.432 11.911 -24.340 1.00 39.59 232 LYS A O 1
ATOM 1858 N N . PRO A 1 233 ? -2.754 12.644 -22.325 1.00 41.09 233 PRO A N 1
ATOM 1859 C CA . PRO A 1 233 ? -3.703 11.799 -21.614 1.00 41.09 233 PRO A CA 1
ATOM 1860 C C . PRO A 1 233 ? -5.098 12.322 -21.973 1.00 41.09 233 PRO A C 1
ATOM 1862 O O . PRO A 1 233 ? -5.401 13.475 -21.650 1.00 41.09 233 PRO A O 1
ATOM 1865 N N . PRO A 1 234 ? -5.956 11.568 -22.679 1.00 40.38 234 PRO A N 1
ATOM 1866 C CA . PRO A 1 234 ? -7.273 12.097 -22.970 1.00 40.38 234 PRO A CA 1
ATOM 1867 C C . PRO A 1 234 ? -8.033 12.088 -21.643 1.00 40.38 234 PRO A C 1
ATOM 1869 O O . PRO A 1 234 ? -8.037 11.079 -20.930 1.00 40.38 234 PRO A O 1
ATOM 1872 N N . MET A 1 235 ? -8.608 13.234 -21.273 1.00 31.83 235 MET A N 1
ATOM 1873 C CA . MET A 1 235 ? -9.412 13.363 -20.061 1.00 31.83 235 MET A CA 1
ATOM 1874 C C . MET A 1 235 ? -10.452 12.242 -20.038 1.00 31.83 235 MET A C 1
ATOM 1876 O O . MET A 1 235 ? -11.287 12.137 -20.934 1.00 31.83 235 MET A O 1
ATOM 1880 N N . ALA A 1 236 ? -10.371 11.364 -19.040 1.00 34.03 236 ALA A N 1
ATOM 1881 C CA . ALA A 1 236 ? -11.412 10.380 -18.815 1.00 34.03 236 ALA A CA 1
ATOM 1882 C C . ALA A 1 236 ? -12.581 11.101 -18.135 1.00 34.03 236 ALA A C 1
ATOM 1884 O O . ALA A 1 236 ? -12.580 11.284 -16.922 1.00 34.03 236 ALA A O 1
ATOM 1885 N N . ASN A 1 237 ? -13.565 11.526 -18.927 1.00 28.86 237 ASN A N 1
ATOM 1886 C CA . ASN A 1 237 ? -14.870 11.920 -18.412 1.00 28.86 237 ASN A CA 1
ATOM 1887 C C . ASN A 1 237 ? -15.630 10.641 -18.042 1.00 28.86 237 ASN A C 1
ATOM 1889 O O . ASN A 1 237 ? -16.334 10.069 -18.872 1.00 28.86 237 ASN A O 1
ATOM 1893 N N . PHE A 1 238 ? -15.467 10.162 -16.810 1.00 30.98 238 PHE A N 1
ATOM 1894 C CA . PHE A 1 238 ? -16.340 9.124 -16.266 1.00 30.98 238 PHE A CA 1
ATOM 1895 C C . PHE A 1 238 ? -17.701 9.755 -15.945 1.00 30.98 238 PHE A C 1
ATOM 1897 O O . PHE A 1 238 ? -17.934 10.232 -14.841 1.00 30.98 238 PHE A O 1
ATOM 1904 N N . LYS A 1 239 ? -18.614 9.775 -16.923 1.00 25.86 239 LYS A N 1
ATOM 1905 C CA . LYS A 1 239 ? -20.049 9.870 -16.632 1.00 25.86 239 LYS A CA 1
ATOM 1906 C C . LYS A 1 239 ? -20.543 8.455 -16.364 1.00 25.86 239 LYS A C 1
ATOM 1908 O O . LYS A 1 239 ? -20.718 7.679 -17.299 1.00 25.86 239 LYS A O 1
ATOM 1913 N N . LEU A 1 240 ? -20.748 8.115 -15.094 1.00 28.75 240 LEU A N 1
ATOM 1914 C CA . LEU A 1 240 ? -21.544 6.946 -14.734 1.00 28.75 240 LEU A CA 1
ATOM 1915 C C . LEU A 1 240 ? -22.999 7.280 -15.103 1.00 28.75 240 LEU A C 1
ATOM 1917 O O . LEU A 1 240 ? -23.710 7.924 -14.338 1.00 28.75 240 LEU A O 1
ATOM 1921 N N . SER A 1 241 ? -23.437 6.933 -16.313 1.00 26.55 241 SER A N 1
ATOM 1922 C CA . SER A 1 241 ? -24.859 6.990 -16.650 1.00 26.55 241 SER A CA 1
ATOM 1923 C C . SER A 1 241 ? -25.548 5.819 -15.953 1.00 26.55 241 SER A C 1
ATOM 1925 O O . SER A 1 241 ? -25.593 4.710 -16.483 1.00 26.55 241 SER A O 1
ATOM 1927 N N . ALA A 1 242 ? -26.038 6.052 -14.738 1.00 30.67 242 ALA A N 1
ATOM 1928 C CA . ALA A 1 242 ? -26.966 5.145 -14.085 1.00 30.67 242 ALA A CA 1
ATOM 1929 C C . ALA A 1 242 ? -28.327 5.286 -14.778 1.00 30.67 242 ALA A C 1
ATOM 1931 O O . ALA A 1 242 ? -29.096 6.197 -14.493 1.00 30.67 242 ALA A O 1
ATOM 1932 N N . SER A 1 243 ? -28.612 4.408 -15.735 1.00 30.03 243 SER A N 1
ATOM 1933 C CA . SER A 1 243 ? -29.972 4.193 -16.221 1.00 30.03 243 SER A CA 1
ATOM 1934 C C . SER A 1 243 ? -30.623 3.092 -15.382 1.00 30.03 243 SER A C 1
ATOM 1936 O O . SER A 1 243 ? -30.631 1.932 -15.782 1.00 30.03 243 SER A O 1
ATOM 1938 N N . LEU A 1 244 ? -31.125 3.462 -14.203 1.00 26.48 244 LEU A N 1
ATOM 1939 C CA . LEU A 1 244 ? -32.233 2.798 -13.508 1.00 26.48 244 LEU A CA 1
ATOM 1940 C C . LEU A 1 244 ? -32.860 3.819 -12.537 1.00 26.48 244 LEU A C 1
ATOM 1942 O O . LEU A 1 244 ? -32.107 4.520 -11.858 1.00 26.48 244 LEU A O 1
ATOM 1946 N N . PRO A 1 245 ? -34.195 3.982 -12.530 1.00 34.22 245 PRO A N 1
ATOM 1947 C CA . PRO A 1 245 ? -34.841 5.144 -11.937 1.00 34.22 245 PRO A CA 1
ATOM 1948 C C . PRO A 1 245 ? -35.002 5.000 -10.416 1.00 34.22 245 PRO A C 1
ATOM 1950 O O . PRO A 1 245 ? -35.179 3.900 -9.900 1.00 34.22 245 PRO A O 1
ATOM 1953 N N . ASP A 1 246 ? -34.964 6.147 -9.737 1.00 30.56 246 ASP A N 1
ATOM 1954 C CA . ASP A 1 246 ? -35.398 6.384 -8.352 1.00 30.56 246 ASP A CA 1
ATOM 1955 C C . ASP A 1 246 ? -34.487 5.972 -7.186 1.00 30.56 246 ASP A C 1
ATOM 1957 O O . ASP A 1 246 ? -34.948 5.458 -6.172 1.00 30.56 246 ASP A O 1
ATOM 1961 N N . LEU A 1 247 ? -33.209 6.362 -7.233 1.00 27.42 247 LEU A N 1
ATOM 1962 C CA . LEU A 1 247 ? -32.466 6.711 -6.014 1.00 27.42 247 LEU A CA 1
ATOM 1963 C C . LEU A 1 247 ? -31.659 7.991 -6.267 1.00 27.42 247 LEU A C 1
ATOM 1965 O O . LEU A 1 247 ? -30.763 8.008 -7.106 1.00 27.42 247 LEU A O 1
ATOM 1969 N N . LEU A 1 248 ? -31.989 9.062 -5.537 1.00 28.22 248 LEU A N 1
ATOM 1970 C CA . LEU A 1 248 ? -31.220 10.310 -5.452 1.00 28.22 248 LEU A CA 1
ATOM 1971 C C . LEU A 1 248 ? -29.779 10.006 -5.000 1.00 28.22 248 LEU A C 1
ATOM 1973 O O . LEU A 1 248 ? -29.473 10.003 -3.808 1.00 28.22 248 LEU A O 1
ATOM 1977 N N . PHE A 1 249 ? -28.900 9.723 -5.956 1.00 28.45 249 PHE A N 1
ATOM 1978 C CA . PHE A 1 249 ? -27.457 9.802 -5.789 1.00 28.45 249 PHE A CA 1
ATOM 1979 C C . PHE A 1 249 ? -27.018 11.147 -6.354 1.00 28.45 249 PHE A C 1
ATOM 1981 O O . PHE A 1 249 ? -26.988 11.335 -7.570 1.00 28.45 249 PHE A O 1
ATOM 1988 N N . ASP A 1 250 ? -26.690 12.085 -5.464 1.00 27.47 250 ASP A N 1
ATOM 1989 C CA . ASP A 1 250 ? -25.931 13.271 -5.847 1.00 27.47 250 ASP A CA 1
ATOM 1990 C C . ASP A 1 250 ? -24.674 12.814 -6.594 1.00 27.47 250 ASP A C 1
ATOM 1992 O O . ASP A 1 250 ? -23.917 11.957 -6.125 1.00 27.47 250 ASP A O 1
ATOM 1996 N N . SER A 1 251 ? -24.482 13.365 -7.787 1.00 25.09 251 SER A N 1
ATOM 1997 C CA . SER A 1 251 ? -23.319 13.155 -8.637 1.00 25.09 251 SER A CA 1
ATOM 1998 C C . SER A 1 251 ? -22.031 13.358 -7.837 1.00 25.09 251 SER A C 1
ATOM 2000 O O . SER A 1 251 ? -21.673 14.485 -7.492 1.00 25.09 251 SER A O 1
ATOM 2002 N N . VAL A 1 252 ? -21.314 12.270 -7.545 1.00 28.19 252 VAL A N 1
ATOM 2003 C CA . VAL A 1 252 ? -19.948 12.348 -7.021 1.00 28.19 252 VAL A CA 1
ATOM 2004 C C . VAL A 1 252 ? -19.046 12.730 -8.187 1.00 28.19 252 VAL A C 1
ATOM 2006 O O . VAL A 1 252 ? -18.550 11.887 -8.933 1.00 28.19 252 VAL A O 1
ATOM 2009 N N . ASP A 1 253 ? -18.882 14.032 -8.366 1.00 23.80 253 ASP A N 1
ATOM 2010 C CA . ASP A 1 253 ? -17.931 14.622 -9.292 1.00 23.80 253 ASP A CA 1
ATOM 2011 C C . ASP A 1 253 ? -16.505 14.187 -8.908 1.00 23.80 253 ASP A C 1
ATOM 2013 O O . ASP A 1 253 ? -15.901 14.698 -7.964 1.00 23.80 253 ASP A O 1
ATOM 2017 N N . PHE A 1 254 ? -15.943 13.234 -9.661 1.00 31.12 254 PHE A N 1
ATOM 2018 C CA . PHE A 1 254 ? -14.543 12.786 -9.591 1.00 31.12 254 PHE A CA 1
ATOM 2019 C C . PHE A 1 254 ? -13.582 13.866 -10.147 1.00 31.12 254 PHE A C 1
ATOM 2021 O O . PHE A 1 254 ? -12.691 13.597 -10.951 1.00 31.12 254 PHE A O 1
ATOM 2028 N N . PHE A 1 255 ? -13.750 15.125 -9.741 1.00 25.23 255 PHE A N 1
ATOM 2029 C CA . PHE A 1 255 ? -12.903 16.246 -10.151 1.00 25.23 255 PHE A CA 1
ATOM 2030 C C . PHE A 1 255 ? -11.821 16.527 -9.102 1.00 25.23 255 PHE A C 1
ATOM 2032 O O . PHE A 1 255 ? -11.795 17.567 -8.450 1.00 25.23 255 PHE A O 1
ATOM 2039 N N . TYR A 1 256 ? -10.858 15.614 -8.988 1.00 31.45 256 TYR A N 1
ATOM 2040 C CA . TYR A 1 256 ? -9.523 15.961 -8.501 1.00 31.45 256 TYR A CA 1
ATOM 2041 C C . TYR A 1 256 ? -8.507 15.529 -9.556 1.00 31.45 256 TYR A C 1
ATOM 2043 O O . TYR A 1 256 ? -8.576 14.385 -10.011 1.00 31.45 256 TYR A O 1
ATOM 2051 N N . PRO A 1 257 ? -7.550 16.390 -9.965 1.00 34.50 257 PRO A N 1
ATOM 2052 C CA . PRO A 1 257 ? -6.509 15.969 -10.890 1.00 34.50 257 PRO A CA 1
ATOM 2053 C C . PRO A 1 257 ? -5.820 14.740 -10.296 1.00 34.50 257 PRO A C 1
ATOM 2055 O O . PRO A 1 257 ? -5.310 14.795 -9.173 1.00 34.50 257 PRO A O 1
ATOM 2058 N N . LEU A 1 258 ? -5.851 13.622 -11.028 1.00 47.41 258 LEU A N 1
ATOM 2059 C CA . LEU A 1 258 ? -5.157 12.386 -10.682 1.00 47.41 258 LEU A CA 1
ATOM 2060 C C . LEU A 1 258 ? -3.665 12.710 -10.544 1.00 47.41 258 LEU A C 1
ATOM 2062 O O . LEU A 1 258 ? -2.914 12.665 -11.516 1.00 47.41 258 LEU A O 1
ATOM 2066 N N . ARG A 1 259 ? -3.210 13.080 -9.341 1.00 52.66 259 ARG A N 1
ATOM 2067 C CA . ARG A 1 259 ? -1.781 13.183 -9.040 1.00 52.66 259 ARG A CA 1
ATOM 2068 C C . ARG A 1 259 ? -1.228 11.764 -9.004 1.00 52.66 259 ARG A C 1
ATOM 2070 O O . ARG A 1 259 ? -1.108 11.173 -7.942 1.00 52.66 259 ARG A O 1
ATOM 2077 N N . GLN A 1 260 ? -0.904 11.229 -10.178 1.00 55.66 260 GLN A N 1
ATOM 2078 C CA . GLN A 1 260 ? -0.347 9.883 -10.347 1.00 55.66 260 GLN A CA 1
ATOM 2079 C C . GLN A 1 260 ? 0.971 9.700 -9.574 1.00 55.66 260 GLN A C 1
ATOM 2081 O O . GLN A 1 260 ? 1.315 8.595 -9.177 1.00 55.66 260 GLN A O 1
ATOM 2086 N N . HIS A 1 261 ? 1.673 10.792 -9.292 1.00 63.09 261 HIS A N 1
ATOM 2087 C CA . HIS A 1 261 ? 3.001 10.798 -8.691 1.00 63.09 261 HIS A CA 1
ATOM 2088 C C . HIS A 1 261 ? 3.017 10.612 -7.164 1.00 63.09 261 HIS A C 1
ATOM 2090 O O . HIS A 1 261 ? 4.092 10.511 -6.584 1.00 63.09 261 HIS A O 1
ATOM 2096 N N . GLN A 1 262 ? 1.861 10.591 -6.487 1.00 66.81 262 GLN A N 1
ATOM 2097 C CA . GLN A 1 262 ? 1.789 10.481 -5.025 1.00 66.81 262 GLN A CA 1
ATOM 2098 C C . GLN A 1 262 ? 0.794 9.413 -4.585 1.00 66.81 262 GLN A C 1
ATOM 2100 O O . GLN A 1 262 ? -0.261 9.249 -5.191 1.00 66.81 262 GLN A O 1
ATOM 2105 N N . PHE A 1 263 ? 1.133 8.730 -3.491 1.00 78.06 263 PHE A N 1
ATOM 2106 C CA . PHE A 1 263 ? 0.195 7.873 -2.782 1.00 78.06 263 PHE A CA 1
ATOM 2107 C C . PHE A 1 263 ? -0.894 8.715 -2.098 1.00 78.06 263 PHE A C 1
ATOM 2109 O O . PHE A 1 263 ? -0.586 9.725 -1.456 1.00 78.06 263 PHE A O 1
ATOM 2116 N N . PHE A 1 264 ? -2.155 8.293 -2.208 1.00 77.25 264 PHE A N 1
ATOM 2117 C CA . PHE A 1 264 ? -3.289 8.980 -1.591 1.00 77.25 264 PHE A CA 1
ATOM 2118 C C . PHE A 1 264 ? -4.248 8.010 -0.885 1.00 77.25 264 PHE A C 1
ATOM 2120 O O . PHE A 1 264 ? -4.502 6.909 -1.368 1.00 77.25 264 PHE A O 1
ATOM 2127 N N . LEU A 1 265 ? -4.819 8.439 0.240 1.00 75.56 265 LEU A N 1
ATOM 2128 C CA . LEU A 1 265 ? -5.935 7.760 0.897 1.00 75.56 265 LEU A CA 1
ATOM 2129 C C . LEU A 1 265 ? -7.175 8.637 0.734 1.00 75.56 265 LEU A C 1
ATOM 2131 O O . LEU A 1 265 ? -7.205 9.761 1.231 1.00 75.56 265 LEU A O 1
ATOM 2135 N N . GLU A 1 266 ? -8.182 8.133 0.034 1.00 77.25 266 GLU A N 1
ATOM 2136 C CA . GLU A 1 266 ? -9.443 8.825 -0.197 1.00 77.25 266 GLU A CA 1
ATOM 2137 C C . GLU A 1 266 ? -10.568 8.121 0.556 1.00 77.25 266 GLU A C 1
ATOM 2139 O O . GLU A 1 266 ? -10.739 6.911 0.439 1.00 77.25 266 GLU A O 1
ATOM 2144 N N . ILE A 1 267 ? -11.328 8.886 1.338 1.00 66.75 267 ILE A N 1
ATOM 2145 C CA . ILE A 1 267 ? -12.527 8.403 2.024 1.00 66.75 267 ILE A CA 1
ATOM 2146 C C . ILE A 1 267 ? -13.721 8.907 1.232 1.00 66.75 267 ILE A C 1
ATOM 2148 O O . ILE A 1 267 ? -14.022 10.104 1.272 1.00 66.75 267 ILE A O 1
ATOM 2152 N N . LEU A 1 268 ? -14.397 8.005 0.523 1.00 58.56 268 LEU A N 1
ATOM 2153 C CA . LEU A 1 268 ? -15.650 8.338 -0.137 1.00 58.56 268 LEU A CA 1
ATOM 2154 C C . LEU A 1 268 ? -16.739 8.376 0.932 1.00 58.56 268 LEU A C 1
ATOM 2156 O O . LEU A 1 268 ? -17.110 7.363 1.521 1.00 58.56 268 LEU A O 1
ATOM 2160 N N . LYS A 1 269 ? -17.191 9.590 1.245 1.00 52.22 269 LYS A N 1
ATOM 2161 C CA . LYS A 1 269 ? -18.241 9.814 2.235 1.00 52.22 269 LYS A CA 1
ATOM 2162 C C . LYS A 1 269 ? -19.586 9.465 1.601 1.00 52.22 269 LYS A C 1
ATOM 2164 O O . LYS A 1 269 ? -20.006 10.140 0.667 1.00 52.22 269 LYS A O 1
ATOM 2169 N N . GLY A 1 270 ? -20.248 8.437 2.129 1.00 50.91 270 GLY A N 1
ATOM 2170 C CA . GLY A 1 270 ? -21.681 8.215 1.930 1.00 50.91 270 GLY A CA 1
ATOM 2171 C C . GLY A 1 270 ? -22.525 9.291 2.628 1.00 50.91 270 GLY A C 1
ATOM 2172 O O . GLY A 1 270 ? -22.009 10.359 2.979 1.00 50.91 270 GLY A O 1
ATOM 2173 N N . ARG A 1 271 ? -23.825 9.014 2.835 1.00 50.97 271 ARG A N 1
ATOM 2174 C CA . ARG A 1 271 ? -24.764 9.933 3.510 1.00 50.97 271 ARG A CA 1
ATOM 2175 C C . ARG A 1 271 ? -24.114 10.567 4.741 1.00 50.97 271 ARG A C 1
ATOM 2177 O O . ARG A 1 271 ? -23.522 9.878 5.571 1.00 50.97 271 ARG A O 1
ATOM 2184 N N . ARG A 1 272 ? -24.224 11.895 4.841 1.00 56.50 272 ARG A N 1
ATOM 2185 C CA . ARG A 1 272 ? -23.817 12.618 6.043 1.00 56.50 272 ARG A CA 1
ATOM 2186 C C . ARG A 1 272 ? -24.665 12.137 7.211 1.00 56.50 272 ARG A C 1
ATOM 2188 O O . ARG A 1 272 ? -25.890 12.196 7.150 1.00 56.50 272 ARG A O 1
ATOM 2195 N N . CYS A 1 273 ? -23.977 11.732 8.262 1.00 57.62 273 CYS A N 1
ATOM 2196 C CA . CYS A 1 273 ? -24.397 12.127 9.590 1.00 57.62 273 CYS A CA 1
ATOM 2197 C C . CYS A 1 273 ? -24.053 13.618 9.774 1.00 57.62 273 CYS A C 1
ATOM 2199 O O . CYS A 1 273 ? -24.776 14.283 10.530 1.00 57.62 273 CYS A O 1
#

Secondary structure (DSSP, 8-state):
--TTT---PPPHHHHHHHHTTHHHHHH-SSEEEE-PPPGGGTTSHHHHHHHHHHHHHHHHHHHHT-SSSPPPEEEEE-SB-TTS-PBPPHHHHIIIIIHHHHTT-SEEEE---GGGGSSHHHHHHHHHHIIIIIHHHHHHHHHHHHHHHHHHSTTSEEEEESSTT--------TTPEEEE-TTS-EEEE--HHHHHHHHHHHHHHEEEEEPTTEESTTS-EEPHHHHTTS-------------S-----------S---TTS-EEEE---S--

Sequence (273 aa):
VNPQTYTGKCPSDEIFCNDQLQWRWEKSRALYTSMYLDKILKSSLKALKFVHYRVREAMRIAEMARHDYVLPVFIFSRPFYLHNIEALSQEDLVHTVGESAALGMARIILWEGYEYSDSKETCLSVQKFIQGPLDRYAVNVTTAAKLCSQSLCHNNGRCAQKAPESSSYLHMPESSSKKYALCKSLRVIISPANKLKTIKDMKDGFVCHCSHGWHGESCQQRSSDVLRGKDKPPMANFKLSASLPDLLFDSVDFFYPLRQHQFFLEILKGRRC

InterPro domains:
  IPR013785 Aldolase-type TIM barrel [G3DSA:3.20.20.70] (1-231)
  IPR017853 Glycoside hydrolase superfamily [SSF51445] (2-140)
  IPR018155 Hyaluronidase [PF01630] (3-222)
  IPR018155 Hyaluronidase [PTHR11769] (4-224)

Radius of gyration: 19.46 Å; chains: 1; bounding box: 54×50×47 Å